Protein AF-A0A3M6VAC0-F1 (afdb_monomer_lite)

Secondary structure (DSSP, 8-state):
-----------HHHHHHHHHHHHHHHHHHHHHHHHHHHHHHSTHHHH-SSS--GGGHHHHHHHHHHHHHHHHHHHHHHHHHHHHHHTTSSS--HHHHHHHHHHHHHHHHHHHHHHHHHHHHTTSTTSBGGGT-SB-GGGGGGGTTSPPPHHHHHHHHHHHHHHHHHHHHHHHHS----THHHHHHHHHHHHHHHHHHHHHHHTTT-HHHHHHHHHHHHHHHIIIIIIIIIIIIIHIIIIIHHHH-TTSIIIIIHHHHHHHHHHHHHHHHHHHHHHHHHHHHHHHSS---HHHHHHHHHHHHHHHHHHHH-----------

pLDDT: mean 74.33, std 16.79, range [35.03, 96.0]

Foldseek 3Di:
DDDDPPPPPDDPVRVVVVVVCVPLVVLVVLQVVLVVVLCVPQCCNVVPPLADDPVCLVLLQVLLVVLVVVLVVQLVVQLVVLCVLLVVFPDDDSVLSSLRSNLVSVVVVVVVLVVLVCVQPQAPQLRDVVSNHPHHVLCPLVPPSPRDPPSVSVSVSNVSSNVSNVVVCCVPPNDDDDCVVVVVVVVVVVVVSLVSVLVSVVSSVPVVVSVVVLVVCLVVLCCVQVPCLVPRPLCSLQPSNCVVPVPSCPSNSPSVSVVSVVVSVVSVVVSVVSVVQVVCCVPPVDPDDVVVVVVVVVVVVVVVVVPVVDDDPDDDPDDD

InterPro domains:
  IPR006634 TRAM/LAG1/CLN8 homology domain [PF03798] (99-195)
  IPR006634 TRAM/LAG1/CLN8 homology domain [PF03798] (208-274)
  IPR006634 TRAM/LAG1/CLN8 homology domain [SM00724] (98-283)
  IPR016439 Sphingosine N-acyltransferase Lag1/Lac1-like [PTHR12560] (196-303)

Radius of gyration: 24.91 Å; chains: 1; bounding box: 70×67×62 Å

Sequence (320 aa):
MAATEMKVLLSTKEYLFVALTLTLVPIVLVELFGVAQMRATIPEFKTDPDMPHISEWLIGIGFAFLIIVLRFSFTAVAKPIGRYVLSPTKRLHEDRVDRFANVLFKFTYFSAITGAGYYIMRDEKWFPSVLGGNGSIGEAHLIMDNPPKFALKYYYFVQLGYHFHSLLFMVFFSPIRNDFIEMLLHHLVTIILIGDAIKSVVDTGNTPLIVVMYFVLLLSWGYTRLYVYPFHLIYNAIFVIPEANPQVVGIFLYPGNALLCMLMVLHIYWYGLFLVMGYTLIRKGQVEDIQNKCADLEEEEETAALKTLVPISINKVKNE

Organism: NCBI:txid542832

Structure (mmCIF, N/CA/C/O backbone):
data_AF-A0A3M6VAC0-F1
#
_entry.id   AF-A0A3M6VAC0-F1
#
loop_
_atom_site.group_PDB
_atom_site.id
_atom_site.type_symbol
_atom_site.label_atom_id
_atom_site.label_alt_id
_atom_site.label_comp_id
_atom_site.label_asym_id
_atom_site.label_entity_id
_atom_site.label_seq_id
_atom_site.pdbx_PDB_ins_code
_atom_site.Cartn_x
_atom_site.Cartn_y
_atom_site.Cartn_z
_atom_site.occupancy
_atom_site.B_iso_or_equiv
_atom_site.auth_seq_id
_atom_site.auth_comp_id
_atom_site.auth_asym_id
_atom_site.auth_atom_id
_atom_site.pdbx_PDB_model_num
ATOM 1 N N . MET A 1 1 ? -20.834 52.157 -6.528 1.00 43.72 1 MET A N 1
ATOM 2 C CA . MET A 1 1 ? -20.880 50.712 -6.828 1.00 43.72 1 MET A CA 1
ATOM 3 C C . MET A 1 1 ? -19.602 50.118 -6.248 1.00 43.72 1 MET A C 1
ATOM 5 O O . MET A 1 1 ? -18.567 50.188 -6.890 1.00 43.72 1 MET A O 1
ATOM 9 N N . ALA A 1 2 ? -19.623 49.723 -4.974 1.00 43.25 2 ALA A N 1
ATOM 10 C CA . ALA A 1 2 ? -18.453 49.157 -4.304 1.00 43.25 2 ALA A CA 1
ATOM 11 C C . ALA A 1 2 ? -18.620 47.637 -4.306 1.00 43.25 2 ALA A C 1
ATOM 13 O O . ALA A 1 2 ? -19.556 47.127 -3.693 1.00 43.25 2 ALA A O 1
ATOM 14 N N . ALA A 1 3 ? -17.777 46.943 -5.068 1.00 49.19 3 ALA A N 1
ATOM 15 C CA . ALA A 1 3 ? -17.739 45.491 -5.090 1.00 49.19 3 ALA A CA 1
ATOM 16 C C . ALA A 1 3 ? -17.232 45.000 -3.729 1.00 49.19 3 ALA A C 1
ATOM 18 O O . ALA A 1 3 ? -16.118 45.322 -3.319 1.00 49.19 3 ALA A O 1
ATOM 19 N N . THR A 1 4 ? -18.069 44.261 -3.009 1.00 53.03 4 THR A N 1
ATOM 20 C CA . THR A 1 4 ? -17.671 43.558 -1.793 1.00 53.03 4 THR A CA 1
ATOM 21 C C . THR A 1 4 ? -16.732 42.426 -2.205 1.00 53.03 4 THR A C 1
ATOM 23 O O . THR A 1 4 ? -17.184 41.404 -2.718 1.00 53.03 4 THR A O 1
ATOM 26 N N . GLU A 1 5 ? -15.421 42.615 -2.039 1.00 52.56 5 GLU A N 1
ATOM 27 C CA . GLU A 1 5 ? -14.456 41.520 -2.151 1.00 52.56 5 GLU A CA 1
ATOM 28 C C . GLU A 1 5 ? -14.754 40.498 -1.054 1.00 52.56 5 GLU A C 1
ATOM 30 O O . GLU A 1 5 ? -14.441 40.690 0.122 1.00 52.56 5 GLU A O 1
ATOM 35 N N . MET A 1 6 ? -15.389 39.399 -1.444 1.00 45.19 6 MET A N 1
ATOM 36 C CA . MET A 1 6 ? -15.579 38.239 -0.590 1.00 45.19 6 MET A CA 1
ATOM 37 C C . MET A 1 6 ? -14.231 37.516 -0.492 1.00 45.19 6 MET A C 1
ATOM 39 O O . MET A 1 6 ? -13.906 36.659 -1.312 1.00 45.19 6 MET A O 1
ATOM 43 N N . LYS A 1 7 ? -13.394 37.908 0.474 1.00 49.03 7 LYS A N 1
ATOM 44 C CA . LYS A 1 7 ? -12.170 37.167 0.796 1.00 49.03 7 LYS A CA 1
ATOM 45 C C . LYS A 1 7 ? -12.577 35.858 1.458 1.00 49.03 7 LYS A C 1
ATOM 47 O O . LYS A 1 7 ? -12.878 35.827 2.647 1.00 49.03 7 LYS A O 1
ATOM 52 N N . VAL A 1 8 ? -12.612 34.788 0.671 1.00 57.62 8 VAL A N 1
ATOM 53 C CA . VAL A 1 8 ? -12.708 33.421 1.185 1.00 57.62 8 VAL A CA 1
ATOM 54 C C . VAL A 1 8 ? -11.399 33.143 1.927 1.00 57.62 8 VAL A C 1
ATOM 56 O O . VAL A 1 8 ? -10.380 32.823 1.320 1.00 57.62 8 VAL A O 1
ATOM 59 N N . LEU A 1 9 ? -11.393 33.386 3.238 1.00 61.84 9 LEU A N 1
ATOM 60 C CA . LEU A 1 9 ? -10.282 33.030 4.114 1.00 61.84 9 LEU A CA 1
ATOM 61 C C . LEU A 1 9 ? -10.329 31.518 4.318 1.00 61.84 9 LEU A C 1
ATOM 63 O O . LEU A 1 9 ? -11.121 31.023 5.113 1.00 61.84 9 LEU A O 1
ATOM 67 N N . LEU A 1 10 ? -9.504 30.806 3.555 1.00 64.88 10 LEU A N 1
ATOM 68 C CA . LEU A 1 10 ? -9.324 29.367 3.702 1.00 64.88 10 LEU A CA 1
ATOM 69 C C . LEU A 1 10 ? -8.710 29.050 5.082 1.00 64.88 10 LEU A C 1
ATOM 71 O O . LEU A 1 10 ? -7.864 29.790 5.589 1.00 64.88 10 LEU A O 1
ATOM 75 N N . SER A 1 11 ? -9.121 27.945 5.693 1.00 73.06 11 SER A N 1
ATOM 76 C CA . SER A 1 11 ? -8.498 27.386 6.895 1.00 73.06 11 SER A CA 1
ATOM 77 C C . SER A 1 11 ? -7.057 26.946 6.598 1.00 73.06 11 SER A C 1
ATOM 79 O O . SER A 1 11 ? -6.723 26.582 5.469 1.00 73.06 11 SER A O 1
ATOM 81 N N . THR A 1 12 ? -6.180 26.910 7.609 1.00 69.94 12 THR A N 1
ATOM 82 C CA . THR A 1 12 ? -4.790 26.415 7.488 1.00 69.94 12 THR A CA 1
ATOM 83 C C . THR A 1 12 ? -4.721 25.046 6.804 1.00 69.94 12 THR A C 1
ATOM 85 O O . THR A 1 12 ? -3.820 24.780 6.006 1.00 69.94 12 THR A O 1
ATOM 88 N N . LYS A 1 13 ? -5.707 24.187 7.079 1.00 58.50 13 LYS A N 1
ATOM 89 C CA . LYS A 1 13 ? -5.853 22.880 6.435 1.00 58.50 13 LYS A CA 1
ATOM 90 C C . LYS A 1 13 ? -6.118 23.025 4.940 1.00 58.50 13 LYS A C 1
ATOM 92 O O . LYS A 1 13 ? -5.407 22.441 4.139 1.00 58.50 13 LYS A O 1
ATOM 97 N N . GLU A 1 14 ? -7.074 23.853 4.549 1.00 68.81 14 GLU A N 1
ATOM 98 C CA . GLU A 1 14 ? -7.427 24.070 3.145 1.00 68.81 14 GLU A CA 1
AT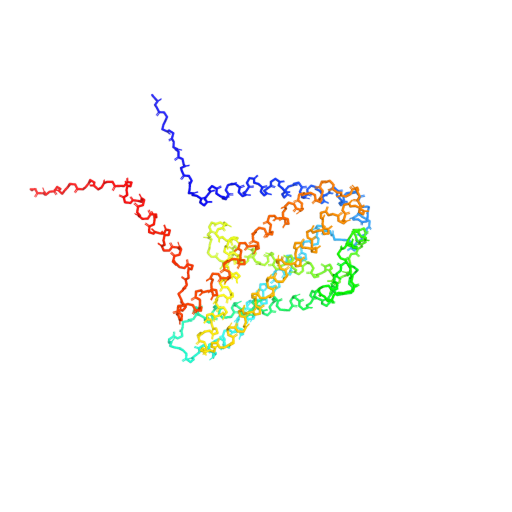OM 99 C C . GLU A 1 14 ? -6.264 24.673 2.339 1.00 68.81 14 GLU A C 1
ATOM 101 O O . GLU A 1 14 ? -6.023 24.260 1.205 1.00 68.81 14 GLU A O 1
ATOM 106 N N . TYR A 1 15 ? -5.461 25.562 2.934 1.00 73.44 15 TYR A N 1
ATOM 107 C CA . TYR A 1 15 ? -4.231 26.048 2.297 1.00 73.44 15 TYR A CA 1
ATOM 108 C C . TYR A 1 15 ? -3.203 24.936 2.078 1.00 73.44 15 TYR A C 1
ATOM 110 O O . TYR A 1 15 ? -2.619 24.847 0.996 1.00 73.44 15 TYR A O 1
ATOM 118 N N . LEU A 1 16 ? -2.999 24.071 3.076 1.00 72.69 16 LEU A N 1
ATOM 119 C CA . LEU A 1 16 ? -2.102 22.922 2.952 1.00 72.69 16 LEU A CA 1
ATOM 120 C C . LEU A 1 16 ? -2.548 21.992 1.816 1.00 72.69 16 LEU A C 1
ATOM 122 O O . LEU A 1 16 ? -1.716 21.530 1.040 1.00 72.69 16 LEU A O 1
ATOM 126 N N . PHE A 1 17 ? -3.850 21.749 1.676 1.00 64.50 17 PHE A N 1
ATOM 127 C CA . PHE A 1 17 ? -4.398 20.916 0.604 1.00 64.50 17 PHE A CA 1
ATOM 128 C C . PHE A 1 17 ? -4.232 21.542 -0.767 1.00 64.50 17 PHE A C 1
ATOM 130 O O . PHE A 1 17 ? -3.906 20.844 -1.725 1.00 64.50 17 PHE A O 1
ATOM 137 N N . VAL A 1 18 ? -4.501 22.842 -0.882 1.00 74.38 18 VAL A N 1
ATOM 138 C CA . VAL A 1 18 ? -4.340 23.562 -2.142 1.00 74.38 18 VAL A CA 1
ATOM 139 C C . VAL A 1 18 ? -2.871 23.506 -2.551 1.00 74.38 18 VAL A C 1
ATOM 141 O O . VAL A 1 18 ? -2.579 23.123 -3.680 1.00 74.38 18 VAL A O 1
ATOM 144 N N . ALA A 1 19 ? -1.938 23.752 -1.627 1.00 76.50 19 ALA A N 1
ATOM 145 C CA . ALA A 1 19 ? -0.508 23.600 -1.884 1.00 76.50 19 ALA A CA 1
ATOM 146 C C . ALA A 1 19 ? -0.129 22.157 -2.270 1.00 76.50 19 ALA A C 1
ATOM 148 O O . ALA A 1 19 ? 0.604 21.947 -3.236 1.00 76.50 19 ALA A O 1
ATOM 149 N N . LEU A 1 20 ? -0.664 21.153 -1.572 1.00 74.50 20 LEU A N 1
ATOM 150 C CA . LEU A 1 20 ? -0.439 19.737 -1.868 1.00 74.50 20 LEU A CA 1
ATOM 151 C C . LEU A 1 20 ? -0.957 19.355 -3.262 1.00 74.50 20 LEU A C 1
ATOM 153 O O . LEU A 1 20 ? -0.286 18.658 -4.011 1.00 74.50 20 LEU A O 1
ATOM 157 N N . THR A 1 21 ? -2.135 19.842 -3.638 1.00 74.44 21 THR A N 1
ATOM 158 C CA . THR A 1 21 ? -2.759 19.550 -4.934 1.00 74.44 21 THR A CA 1
ATOM 159 C C . THR A 1 21 ? -1.999 20.236 -6.064 1.00 74.44 21 THR A C 1
ATOM 161 O O . THR A 1 21 ? -1.666 19.600 -7.063 1.00 74.44 21 THR A O 1
ATOM 164 N N . LEU A 1 22 ? -1.659 21.516 -5.884 1.00 81.62 22 LEU A N 1
ATOM 165 C CA . LEU A 1 22 ? -0.886 22.296 -6.851 1.00 81.62 22 LEU A CA 1
ATOM 166 C C . LEU A 1 22 ? 0.528 21.744 -7.061 1.00 81.62 22 LEU A C 1
ATOM 168 O O . LEU A 1 22 ? 1.105 21.959 -8.123 1.00 81.62 22 LEU A O 1
ATOM 172 N N . THR A 1 23 ? 1.082 21.030 -6.081 1.00 80.31 23 THR A N 1
ATOM 173 C CA . THR A 1 23 ? 2.398 20.389 -6.196 1.00 80.31 23 THR A CA 1
ATOM 174 C C . THR A 1 23 ? 2.308 18.966 -6.747 1.00 80.31 23 THR A C 1
ATOM 176 O O . THR A 1 23 ? 3.027 18.642 -7.688 1.00 80.31 23 THR A O 1
ATOM 179 N N . LEU A 1 24 ? 1.414 18.119 -6.229 1.00 80.50 24 LEU A N 1
ATOM 180 C CA . LEU A 1 24 ? 1.326 16.710 -6.624 1.00 80.50 24 LEU A CA 1
ATOM 181 C C . LEU A 1 24 ? 0.738 16.500 -8.020 1.00 80.50 24 LEU A C 1
ATOM 183 O O . LEU A 1 24 ? 1.238 15.650 -8.753 1.00 80.50 24 LEU A O 1
ATOM 187 N N . VAL A 1 25 ? -0.304 17.246 -8.407 1.00 81.75 25 VAL A N 1
ATOM 188 C CA . VAL A 1 25 ? -0.984 17.021 -9.696 1.00 81.75 25 VAL A CA 1
ATOM 189 C C . VAL A 1 25 ? -0.024 17.196 -10.879 1.00 81.75 25 VAL A C 1
ATOM 191 O O . VAL A 1 25 ? 0.052 16.278 -11.697 1.00 81.75 25 VAL A O 1
ATOM 194 N N . PRO A 1 26 ? 0.768 18.284 -10.979 1.00 86.75 26 PRO A N 1
ATOM 195 C CA . PRO A 1 26 ? 1.753 18.410 -12.050 1.00 86.75 26 PRO A CA 1
ATOM 196 C C . PRO A 1 26 ? 2.796 17.290 -12.040 1.00 86.75 26 PRO A C 1
ATOM 198 O O . PRO A 1 26 ? 3.115 16.761 -13.100 1.00 86.75 26 PRO A O 1
ATOM 201 N N . ILE A 1 27 ? 3.292 16.888 -10.863 1.00 83.12 27 ILE A N 1
ATOM 202 C CA . ILE A 1 27 ? 4.296 15.818 -10.746 1.00 83.12 27 ILE A CA 1
ATOM 203 C C . ILE A 1 27 ? 3.735 14.493 -11.278 1.00 83.12 27 ILE A C 1
ATOM 205 O O . ILE A 1 27 ? 4.392 13.823 -12.070 1.00 83.12 27 ILE A O 1
ATOM 209 N N . VAL A 1 28 ? 2.499 14.147 -10.907 1.00 80.75 28 VAL A N 1
ATOM 210 C CA . VAL A 1 28 ? 1.824 12.933 -11.390 1.00 80.75 28 VAL A CA 1
ATOM 211 C C . VAL A 1 28 ? 1.575 12.995 -12.897 1.00 80.75 28 VAL A C 1
ATOM 213 O O . VAL A 1 28 ? 1.759 11.995 -13.583 1.00 80.75 28 VAL A O 1
ATOM 216 N N . LEU A 1 29 ? 1.192 14.150 -13.445 1.00 82.44 29 LEU A N 1
ATOM 217 C CA . LEU A 1 29 ? 0.998 14.293 -14.891 1.00 82.44 29 LEU A CA 1
ATOM 218 C C . LEU A 1 29 ? 2.303 14.088 -15.673 1.00 82.44 29 LEU A C 1
ATOM 220 O O . LEU A 1 29 ? 2.287 13.417 -16.705 1.00 82.44 29 LEU A O 1
ATOM 224 N N . VAL A 1 30 ? 3.426 14.621 -15.178 1.00 85.19 30 VAL A N 1
ATOM 225 C CA . VAL A 1 30 ? 4.745 14.401 -15.794 1.00 85.19 30 VAL A CA 1
ATOM 226 C C . VAL A 1 30 ? 5.150 12.928 -15.693 1.00 85.19 30 VAL A C 1
ATOM 228 O O . VAL A 1 30 ? 5.602 12.367 -16.687 1.00 85.19 30 VAL A O 1
ATOM 231 N N . GLU A 1 31 ? 4.918 12.279 -14.550 1.00 81.31 31 GLU A N 1
ATOM 232 C CA . GLU A 1 31 ? 5.169 10.842 -14.365 1.00 81.31 31 GLU A CA 1
ATOM 233 C C . GLU A 1 31 ? 4.369 9.992 -15.365 1.00 81.31 31 GLU A C 1
ATOM 235 O O . GLU A 1 31 ? 4.925 9.142 -16.060 1.00 81.31 31 GLU A O 1
ATOM 240 N N . LEU A 1 32 ? 3.064 10.254 -15.504 1.00 81.38 32 LEU A N 1
ATOM 241 C CA . LEU A 1 32 ? 2.200 9.543 -16.452 1.00 81.38 32 LEU A CA 1
ATOM 242 C C . LEU A 1 32 ? 2.649 9.749 -17.902 1.00 81.38 32 LEU A C 1
ATOM 244 O O . LEU A 1 32 ? 2.620 8.807 -18.697 1.00 81.38 32 LEU A O 1
ATOM 248 N N . PHE A 1 33 ? 3.090 10.961 -18.245 1.00 84.00 33 PHE A N 1
ATOM 249 C CA . PHE A 1 33 ? 3.677 11.244 -19.551 1.00 84.00 33 PHE A CA 1
ATOM 250 C C . PHE A 1 33 ? 4.988 10.467 -19.762 1.00 84.00 33 PHE A C 1
ATOM 252 O O . PHE A 1 33 ? 5.168 9.857 -20.817 1.00 84.00 33 PHE A O 1
ATOM 259 N N . GLY A 1 34 ? 5.859 10.404 -18.751 1.00 79.31 34 GLY A N 1
ATOM 260 C CA . GLY A 1 34 ? 7.085 9.604 -18.774 1.00 79.31 34 GLY A CA 1
ATOM 261 C C . GLY A 1 34 ? 6.821 8.110 -18.971 1.00 79.31 34 GLY A C 1
ATOM 262 O O . GLY A 1 34 ? 7.445 7.486 -19.830 1.00 79.31 34 GLY A O 1
ATOM 263 N N . VAL A 1 35 ? 5.838 7.548 -18.260 1.00 79.88 35 VAL A N 1
ATOM 264 C CA . VAL A 1 35 ? 5.392 6.153 -18.437 1.00 79.88 35 VAL A CA 1
ATOM 265 C C . VAL A 1 35 ? 4.877 5.913 -19.856 1.00 79.88 35 VAL A C 1
ATOM 267 O O . VAL A 1 35 ? 5.217 4.906 -20.481 1.00 79.88 35 VAL A O 1
ATOM 270 N N . ALA A 1 36 ? 4.060 6.828 -20.386 1.00 82.44 36 ALA A N 1
ATOM 271 C CA . ALA A 1 36 ? 3.526 6.717 -21.739 1.00 82.44 36 ALA A CA 1
ATOM 272 C C . ALA A 1 36 ? 4.643 6.751 -22.795 1.00 82.44 36 ALA A C 1
ATOM 274 O O . ALA A 1 36 ? 4.634 5.945 -23.727 1.00 82.44 36 ALA A O 1
ATOM 275 N N . GLN A 1 37 ? 5.631 7.633 -22.626 1.00 82.94 37 GLN A N 1
ATOM 276 C CA . GLN A 1 37 ? 6.786 7.727 -23.514 1.00 82.94 37 GLN A CA 1
ATOM 277 C C . GLN A 1 37 ? 7.671 6.475 -23.443 1.00 82.94 37 GLN A C 1
ATOM 279 O O . GLN A 1 37 ? 8.071 5.955 -24.487 1.00 82.94 37 GLN A O 1
ATOM 284 N N . MET A 1 38 ? 7.933 5.946 -22.243 1.00 78.69 38 MET A N 1
ATOM 285 C CA . MET A 1 38 ? 8.679 4.697 -22.058 1.00 78.69 38 MET A CA 1
ATOM 286 C C . MET A 1 38 ? 7.987 3.532 -22.783 1.00 78.69 38 MET A C 1
ATOM 288 O O . MET A 1 38 ? 8.606 2.874 -23.619 1.00 78.69 38 MET A O 1
ATOM 292 N N . ARG A 1 39 ? 6.680 3.340 -22.552 1.00 81.56 39 ARG A N 1
ATOM 293 C CA . ARG A 1 39 ? 5.868 2.316 -23.237 1.00 81.56 39 ARG A CA 1
ATOM 294 C C . ARG A 1 39 ? 5.841 2.487 -24.756 1.00 81.56 39 ARG A C 1
ATOM 296 O O . ARG A 1 39 ? 5.706 1.510 -25.483 1.00 81.56 39 ARG A O 1
ATOM 303 N N . ALA A 1 40 ? 5.924 3.720 -25.255 1.00 84.12 40 ALA A N 1
ATOM 304 C CA . ALA A 1 40 ? 5.964 3.981 -26.690 1.00 84.12 40 ALA A CA 1
ATOM 305 C C . ALA A 1 40 ? 7.329 3.658 -27.320 1.00 84.12 40 ALA A C 1
ATOM 307 O O . ALA A 1 40 ? 7.361 3.332 -28.513 1.00 84.12 40 ALA A O 1
ATOM 308 N N . THR A 1 41 ? 8.405 3.765 -26.532 1.00 82.50 41 THR A N 1
ATOM 309 C CA . THR A 1 41 ? 9.806 3.602 -26.954 1.00 82.50 41 THR A CA 1
ATOM 310 C C . THR A 1 41 ? 10.241 2.139 -26.944 1.00 82.50 41 THR A C 1
ATOM 312 O O . THR A 1 41 ? 10.898 1.716 -27.888 1.00 82.50 41 THR A O 1
ATOM 315 N N . ILE A 1 42 ? 9.845 1.374 -25.924 1.00 81.62 42 ILE A N 1
ATOM 316 C CA . ILE A 1 42 ? 10.160 -0.055 -25.772 1.00 81.62 42 ILE A CA 1
ATOM 317 C C . ILE A 1 42 ? 9.225 -0.874 -26.689 1.00 81.62 42 ILE A C 1
ATOM 319 O O . ILE A 1 42 ? 8.009 -0.894 -26.448 1.00 81.62 42 ILE A O 1
ATOM 323 N N . PRO A 1 43 ? 9.728 -1.513 -27.768 1.00 84.50 43 PRO A N 1
ATOM 324 C CA . PRO A 1 43 ? 8.891 -2.222 -28.741 1.00 84.50 43 PRO A CA 1
ATOM 325 C C . PRO A 1 43 ? 8.077 -3.377 -28.148 1.00 84.50 43 PRO A C 1
ATOM 327 O O . PRO A 1 43 ? 6.961 -3.633 -28.602 1.00 84.50 43 PRO A O 1
ATOM 330 N N . GLU A 1 44 ? 8.606 -4.032 -27.117 1.00 85.56 44 GLU A N 1
ATOM 331 C CA . GLU A 1 44 ? 8.045 -5.211 -26.459 1.00 85.56 44 GLU A CA 1
ATOM 332 C C . GLU A 1 44 ? 6.651 -4.928 -25.885 1.00 85.56 44 GLU A C 1
ATOM 334 O O . GLU A 1 44 ? 5.768 -5.777 -25.967 1.00 85.56 44 GLU A O 1
ATOM 339 N N . PHE A 1 45 ? 6.374 -3.698 -25.430 1.00 82.62 45 PHE A N 1
ATOM 340 C CA . PHE A 1 45 ? 5.027 -3.299 -24.994 1.00 82.62 45 PHE A CA 1
ATOM 341 C C . PHE A 1 45 ? 3.976 -3.310 -26.113 1.00 82.62 45 PHE A C 1
ATOM 343 O O . PHE A 1 45 ? 2.788 -3.218 -25.813 1.00 82.62 45 PHE A O 1
ATOM 350 N N . LYS A 1 46 ? 4.372 -3.367 -27.390 1.00 84.81 46 LYS A N 1
ATOM 351 C CA . LYS A 1 46 ? 3.452 -3.437 -28.540 1.00 84.81 46 LYS A CA 1
ATOM 352 C C . LYS A 1 46 ? 3.392 -4.832 -29.153 1.00 84.81 46 LYS A C 1
ATOM 354 O O . LYS A 1 46 ? 2.368 -5.180 -29.734 1.00 84.81 46 LYS A O 1
ATOM 359 N N . THR A 1 47 ? 4.483 -5.590 -29.080 1.00 87.50 47 THR A N 1
ATOM 360 C CA . THR A 1 47 ? 4.627 -6.881 -29.765 1.00 87.50 47 THR A CA 1
ATOM 361 C C . THR A 1 47 ? 4.368 -8.076 -28.858 1.00 87.50 47 THR A C 1
ATOM 363 O O . THR A 1 47 ? 3.888 -9.096 -29.349 1.00 87.50 47 THR A O 1
ATOM 366 N N . ASP A 1 48 ? 4.666 -7.964 -27.563 1.00 86.62 48 ASP A N 1
ATOM 367 C CA . ASP A 1 48 ? 4.571 -9.068 -26.615 1.00 86.62 48 ASP A CA 1
ATOM 368 C C . ASP A 1 48 ? 3.195 -9.074 -25.906 1.00 86.62 48 ASP A C 1
ATOM 370 O O . ASP A 1 48 ? 2.813 -8.086 -25.261 1.00 86.62 48 ASP A O 1
ATOM 374 N N . PRO A 1 49 ? 2.408 -10.162 -26.021 1.00 85.88 49 PRO A N 1
ATOM 375 C CA . PRO A 1 49 ? 1.120 -10.277 -25.342 1.00 85.88 49 PRO A CA 1
ATOM 376 C C . PRO A 1 49 ? 1.241 -10.423 -23.816 1.00 85.88 49 PRO A C 1
ATOM 378 O O . PRO A 1 49 ? 0.292 -10.093 -23.104 1.00 85.88 49 PRO A O 1
ATOM 381 N N . ASP A 1 50 ? 2.378 -10.895 -23.299 1.00 86.75 50 ASP A N 1
ATOM 382 C CA . ASP A 1 50 ? 2.583 -11.104 -21.865 1.00 86.75 50 ASP A CA 1
ATOM 383 C C . ASP A 1 50 ? 2.914 -9.798 -21.130 1.00 86.75 50 ASP A C 1
ATOM 385 O O . ASP A 1 50 ? 2.684 -9.687 -19.916 1.00 86.75 50 ASP A O 1
ATOM 389 N N . MET A 1 51 ? 3.345 -8.766 -21.862 1.00 85.81 51 MET A N 1
ATOM 390 C CA . MET A 1 51 ? 3.531 -7.424 -21.316 1.00 85.81 51 MET A CA 1
ATOM 391 C C . MET A 1 51 ? 2.221 -6.853 -20.744 1.00 85.81 51 MET A C 1
ATOM 393 O O . MET A 1 51 ? 1.129 -7.179 -21.208 1.00 85.81 51 MET A O 1
ATOM 397 N N . PRO A 1 52 ? 2.283 -6.022 -19.689 1.00 85.75 52 PRO A N 1
ATOM 398 C CA . PRO A 1 52 ? 1.082 -5.507 -19.045 1.00 85.75 52 PRO A CA 1
ATOM 399 C C . PRO A 1 52 ? 0.401 -4.429 -19.899 1.00 85.75 52 PRO A C 1
ATOM 401 O O . PRO A 1 52 ? 0.968 -3.357 -20.148 1.00 85.75 52 PRO A O 1
ATOM 404 N N . HIS A 1 53 ? -0.858 -4.655 -20.269 1.00 86.19 53 HIS A N 1
ATOM 405 C CA . HIS A 1 53 ? -1.651 -3.746 -21.108 1.00 86.19 53 HIS A CA 1
ATOM 406 C C . HIS A 1 53 ? -2.707 -2.985 -20.300 1.00 86.19 53 HIS A C 1
ATOM 408 O O . HIS A 1 53 ? -3.213 -3.467 -19.290 1.00 86.19 53 HIS A O 1
ATOM 414 N N . ILE A 1 54 ? -3.079 -1.777 -20.741 1.00 84.19 54 ILE A N 1
ATOM 415 C CA . ILE A 1 54 ? -4.088 -0.954 -20.040 1.00 84.19 54 ILE A CA 1
ATOM 416 C C . ILE A 1 54 ? -5.461 -1.645 -20.032 1.00 84.19 54 ILE A C 1
ATOM 418 O O . ILE A 1 54 ? -6.200 -1.552 -19.056 1.00 84.19 54 ILE A O 1
ATOM 422 N N . SER A 1 55 ? -5.794 -2.398 -21.082 1.00 85.12 55 SER A N 1
ATOM 423 C CA . SER A 1 55 ? -7.031 -3.189 -21.155 1.00 85.12 55 SER A CA 1
ATOM 424 C C . SER A 1 55 ? -7.156 -4.214 -20.021 1.00 85.12 55 SER A C 1
ATOM 426 O O . SER A 1 55 ? -8.265 -4.523 -19.584 1.00 85.12 55 SER A O 1
ATOM 428 N N . GLU A 1 56 ? -6.033 -4.698 -19.489 1.00 87.12 56 GLU A N 1
ATOM 429 C CA . GLU A 1 56 ? -5.999 -5.668 -18.394 1.00 87.12 56 GLU A CA 1
ATOM 430 C C . GLU A 1 56 ? -6.379 -5.049 -17.041 1.00 87.12 56 GLU A C 1
ATOM 432 O O . GLU A 1 56 ? -6.592 -5.771 -16.071 1.00 87.12 56 GLU A O 1
ATOM 437 N N . TRP A 1 57 ? -6.569 -3.728 -16.952 1.00 86.69 57 TRP A N 1
ATOM 438 C CA . TRP A 1 57 ? -7.089 -3.081 -15.741 1.00 86.69 57 TRP A CA 1
ATOM 439 C C . TRP A 1 57 ? -8.486 -3.586 -15.360 1.00 86.69 57 TRP A C 1
ATOM 441 O O . TRP A 1 57 ? -8.839 -3.596 -14.179 1.00 86.69 57 TRP A O 1
ATOM 451 N N . LEU A 1 58 ? -9.256 -4.084 -16.334 1.00 90.44 58 LEU A N 1
ATOM 452 C CA . LEU A 1 58 ? -10.527 -4.768 -16.090 1.00 90.44 58 LEU A CA 1
ATOM 453 C C . LEU A 1 58 ? -10.359 -6.020 -15.213 1.00 90.44 58 LEU A C 1
ATOM 455 O O . LEU A 1 58 ? -11.255 -6.339 -14.436 1.00 90.44 58 LEU A O 1
ATOM 459 N N . ILE A 1 59 ? -9.202 -6.690 -15.273 1.00 91.62 59 ILE A N 1
ATOM 460 C CA . ILE A 1 59 ? -8.866 -7.812 -14.384 1.00 91.62 59 ILE A CA 1
ATOM 461 C C . ILE A 1 59 ? -8.760 -7.310 -12.940 1.00 91.62 59 ILE A C 1
ATOM 463 O O . ILE A 1 59 ? -9.311 -7.926 -12.029 1.00 91.62 59 ILE A O 1
ATOM 467 N N . GLY A 1 60 ? -8.123 -6.152 -12.731 1.00 89.69 60 GLY A N 1
ATOM 468 C CA . GLY A 1 60 ? -8.082 -5.478 -11.432 1.00 89.69 60 GLY A CA 1
ATOM 469 C C . GLY A 1 60 ? -9.483 -5.157 -10.904 1.00 89.69 60 GLY A C 1
ATOM 470 O O . GLY A 1 60 ? -9.794 -5.459 -9.756 1.00 89.69 60 GLY A O 1
ATOM 471 N N . ILE A 1 61 ? -10.372 -4.627 -11.747 1.00 89.38 61 ILE A N 1
ATOM 472 C CA . ILE A 1 61 ? -11.779 -4.389 -11.376 1.00 89.38 61 ILE A CA 1
ATOM 473 C C . ILE A 1 61 ? -12.495 -5.707 -11.030 1.00 89.38 61 ILE A C 1
ATOM 475 O O . ILE A 1 61 ? -13.238 -5.766 -10.051 1.00 89.38 61 ILE A O 1
ATOM 479 N N . GLY A 1 62 ? -12.235 -6.791 -11.766 1.00 94.69 62 GLY A N 1
ATOM 480 C CA . GLY A 1 62 ? -12.737 -8.127 -11.432 1.00 94.69 62 GLY A CA 1
ATOM 481 C C . GLY A 1 62 ? -12.293 -8.587 -10.038 1.00 94.69 62 GLY A C 1
ATOM 482 O O . GLY A 1 62 ? -13.119 -9.020 -9.230 1.00 94.69 62 GLY A O 1
ATOM 483 N N . PHE A 1 63 ? -11.009 -8.411 -9.710 1.00 95.19 63 PHE A N 1
ATOM 484 C CA . PHE A 1 63 ? -10.495 -8.668 -8.363 1.00 95.19 63 PHE A CA 1
ATOM 485 C C . PHE A 1 63 ? -11.136 -7.767 -7.307 1.00 95.19 63 PHE A C 1
ATOM 487 O O . PHE A 1 63 ? -11.381 -8.232 -6.197 1.00 95.19 63 PHE A O 1
ATOM 494 N N . ALA A 1 64 ? -11.468 -6.517 -7.631 1.00 91.50 64 ALA A N 1
ATOM 495 C CA . ALA A 1 64 ? -12.149 -5.626 -6.701 1.00 91.50 64 ALA A CA 1
ATOM 496 C C . ALA A 1 64 ? -13.492 -6.206 -6.242 1.00 91.50 64 ALA A C 1
ATOM 498 O O . ALA A 1 64 ? -13.732 -6.327 -5.041 1.00 91.50 64 ALA A O 1
ATOM 499 N N . PHE A 1 65 ? -14.339 -6.642 -7.180 1.00 95.00 65 PHE A N 1
ATOM 500 C CA . PHE A 1 65 ? -15.613 -7.287 -6.850 1.00 95.00 65 PHE A CA 1
ATOM 501 C C . PHE A 1 65 ? -15.420 -8.578 -6.054 1.00 95.00 65 PHE A C 1
ATOM 503 O O . PHE A 1 65 ? -16.138 -8.807 -5.079 1.00 95.00 65 PHE A O 1
ATOM 510 N N . LEU A 1 66 ? -14.417 -9.386 -6.407 1.00 96.00 66 LEU A N 1
ATOM 511 C CA . LEU A 1 66 ? -14.070 -10.577 -5.636 1.00 96.00 66 LEU A CA 1
ATOM 512 C C . LEU A 1 66 ? -13.713 -10.221 -4.184 1.00 96.00 66 LEU A C 1
ATOM 514 O O . LEU A 1 66 ? -14.223 -10.848 -3.258 1.00 96.00 66 LEU A O 1
ATOM 518 N N . ILE A 1 67 ? -12.890 -9.192 -3.966 1.00 94.81 67 ILE A N 1
ATOM 519 C CA . ILE A 1 67 ? -12.503 -8.735 -2.625 1.00 94.81 67 ILE A CA 1
ATOM 520 C C . ILE A 1 67 ? -13.720 -8.192 -1.859 1.00 94.81 67 ILE A C 1
ATOM 522 O O . ILE A 1 67 ? -13.835 -8.466 -0.665 1.00 94.81 67 ILE A O 1
ATOM 526 N N . ILE A 1 68 ? -14.663 -7.500 -2.519 1.00 92.75 68 ILE A N 1
ATOM 527 C CA . ILE A 1 68 ? -15.925 -7.053 -1.891 1.00 92.75 68 ILE A CA 1
ATOM 528 C C . ILE A 1 68 ? -16.700 -8.267 -1.354 1.00 92.75 68 ILE A C 1
ATOM 530 O O . ILE A 1 68 ? -17.088 -8.294 -0.183 1.00 92.75 68 ILE A O 1
ATOM 534 N N . VAL A 1 69 ? -16.892 -9.295 -2.187 1.00 95.12 69 VAL A N 1
ATOM 535 C CA . VAL A 1 69 ? -17.608 -10.525 -1.805 1.00 95.12 69 VAL A CA 1
ATOM 536 C C . VAL A 1 69 ? -16.885 -11.257 -0.674 1.00 95.12 69 VAL A C 1
ATOM 538 O O . VAL A 1 69 ? -17.517 -11.661 0.308 1.00 95.12 69 VAL A O 1
ATOM 541 N N . LEU A 1 70 ? -15.558 -11.388 -0.771 1.00 95.25 70 LEU A N 1
ATOM 542 C CA . LEU A 1 70 ? -14.729 -11.994 0.270 1.00 95.25 70 LEU A CA 1
ATOM 543 C C . LEU A 1 70 ? -14.853 -11.238 1.590 1.00 95.25 70 LEU A C 1
ATOM 545 O O . LEU A 1 70 ? -14.986 -11.866 2.636 1.00 95.25 70 LEU A O 1
ATOM 549 N N . ARG A 1 71 ? -14.872 -9.904 1.559 1.00 93.38 71 ARG A N 1
ATOM 550 C CA . ARG A 1 71 ? -15.017 -9.082 2.759 1.00 93.38 71 ARG A CA 1
ATOM 551 C C . ARG A 1 71 ? -16.353 -9.307 3.452 1.00 93.38 71 ARG A C 1
ATOM 553 O O . ARG A 1 71 ? -16.371 -9.521 4.666 1.00 93.38 71 ARG A O 1
ATOM 560 N N . PHE A 1 72 ? -17.464 -9.267 2.720 1.00 93.44 72 PHE A N 1
ATOM 561 C CA . PHE A 1 72 ? -18.784 -9.506 3.313 1.00 93.44 72 PHE A CA 1
ATOM 562 C C . PHE A 1 72 ? -18.893 -10.919 3.891 1.00 93.44 72 PHE A C 1
ATOM 564 O O . PHE A 1 72 ? -19.341 -11.088 5.024 1.00 93.44 72 PHE A O 1
ATOM 571 N N . SER A 1 73 ? -18.395 -11.917 3.160 1.00 95.06 73 SER A N 1
ATOM 572 C CA . SER A 1 73 ? -18.399 -13.314 3.604 1.00 95.06 73 SER A CA 1
ATOM 573 C C . SER A 1 73 ? -17.537 -13.514 4.855 1.00 95.06 73 SER A C 1
ATOM 575 O O . SER A 1 73 ? -17.982 -14.098 5.841 1.00 95.06 73 SER A O 1
ATOM 577 N N . PHE A 1 74 ? -16.316 -12.974 4.855 1.00 95.44 74 PHE A N 1
ATOM 578 C CA . PHE A 1 74 ? -15.384 -13.081 5.975 1.00 95.44 74 PHE A CA 1
ATOM 579 C C . PHE A 1 74 ? -15.922 -12.383 7.221 1.00 95.44 74 PHE A C 1
ATOM 581 O O . PHE A 1 74 ? -15.913 -12.954 8.309 1.00 95.44 74 PHE A O 1
ATOM 588 N N . THR A 1 75 ? -16.415 -11.151 7.078 1.00 91.88 75 THR A N 1
ATOM 589 C CA . THR A 1 75 ? -16.947 -10.394 8.218 1.00 91.88 75 THR A CA 1
ATOM 590 C C . THR A 1 75 ? -18.184 -11.065 8.809 1.00 91.88 75 THR A C 1
ATOM 592 O O . THR A 1 75 ? -18.300 -11.115 10.031 1.00 91.88 75 THR A O 1
ATOM 595 N N . ALA A 1 76 ? -19.055 -11.670 7.995 1.00 93.25 76 ALA A N 1
ATOM 596 C CA . ALA A 1 76 ? -20.188 -12.453 8.488 1.00 93.25 76 ALA A CA 1
ATOM 597 C C . ALA A 1 76 ? -19.757 -13.631 9.386 1.00 93.25 76 ALA A C 1
ATOM 599 O O . ALA A 1 76 ? -20.387 -13.874 10.414 1.00 93.25 76 ALA A O 1
ATOM 600 N N . VAL A 1 77 ? -18.655 -14.312 9.047 1.00 93.81 77 VAL A N 1
ATOM 601 C CA . VAL A 1 77 ? -18.083 -15.414 9.849 1.00 93.81 77 VAL A CA 1
ATOM 602 C C . VAL A 1 77 ? -17.305 -14.900 11.067 1.00 93.81 77 VAL A C 1
ATOM 604 O O . VAL A 1 77 ? -17.337 -15.511 12.135 1.00 93.81 77 VAL A O 1
ATOM 607 N N . ALA A 1 78 ? -16.630 -13.758 10.940 1.00 91.69 78 ALA A N 1
ATOM 608 C CA . ALA A 1 78 ? -15.832 -13.163 12.009 1.00 91.69 78 ALA A CA 1
ATOM 609 C C . ALA A 1 78 ? -16.681 -12.535 13.126 1.00 91.69 78 ALA A C 1
ATOM 611 O O . ALA A 1 78 ? -16.249 -12.523 14.278 1.00 91.69 78 ALA A O 1
ATOM 612 N N . LYS A 1 79 ? -17.889 -12.033 12.828 1.00 91.06 79 LYS A N 1
ATOM 613 C CA . LYS A 1 79 ? -18.777 -11.410 13.829 1.00 91.06 79 LYS A CA 1
ATOM 614 C C . LYS A 1 79 ? -19.122 -12.354 14.999 1.00 91.06 79 LYS A C 1
ATOM 616 O O . LYS A 1 79 ? -18.934 -11.934 16.140 1.00 91.06 79 LYS A O 1
ATOM 621 N N . PRO A 1 80 ? -19.557 -13.616 14.791 1.00 90.06 80 PRO A N 1
ATOM 622 C CA . PRO A 1 80 ? -19.746 -14.584 15.878 1.00 90.06 80 PRO A CA 1
ATOM 623 C C . PRO A 1 80 ? -18.508 -14.779 16.763 1.00 90.06 80 PRO A C 1
ATOM 625 O O . PRO A 1 80 ? -18.627 -14.792 17.987 1.00 90.06 80 PRO A O 1
ATOM 628 N N . ILE A 1 81 ? -17.321 -14.870 16.153 1.00 87.50 81 ILE A N 1
ATOM 629 C CA . ILE A 1 81 ? -16.044 -14.994 16.871 1.00 87.50 81 ILE A CA 1
ATOM 630 C C . ILE A 1 81 ? -15.801 -13.738 17.714 1.00 87.50 81 ILE A C 1
ATOM 632 O O . ILE A 1 81 ? -15.488 -13.840 18.896 1.00 87.50 81 ILE A O 1
ATOM 636 N N . GLY A 1 82 ? -16.018 -12.557 17.133 1.00 84.50 82 GLY A N 1
ATOM 637 C CA . GLY A 1 82 ? -15.904 -11.278 17.830 1.00 84.50 82 GLY A CA 1
ATOM 638 C C . GLY A 1 82 ? -16.842 -11.175 19.029 1.00 84.50 82 GLY A C 1
ATOM 639 O O . GLY A 1 82 ? -16.407 -10.751 20.094 1.00 84.50 82 GLY A O 1
ATOM 640 N N . ARG A 1 83 ? -18.099 -11.626 18.906 1.00 85.88 83 ARG A N 1
ATOM 641 C CA . ARG A 1 83 ? -19.042 -11.658 20.038 1.00 85.88 83 ARG A CA 1
ATOM 642 C C . ARG A 1 83 ? -18.542 -12.552 21.165 1.00 85.88 83 ARG A C 1
ATOM 644 O O . ARG A 1 83 ? -18.634 -12.147 22.313 1.00 85.88 83 ARG A O 1
ATOM 651 N N . TYR A 1 84 ? -17.995 -13.725 20.848 1.00 83.38 84 TYR A N 1
ATOM 652 C CA . TYR A 1 84 ? -17.439 -14.636 21.850 1.00 83.38 84 TYR A CA 1
ATOM 653 C C . TYR A 1 84 ? -16.205 -14.043 22.549 1.00 83.38 84 TYR A C 1
ATOM 655 O O . TYR A 1 84 ? -16.143 -14.029 23.776 1.00 83.38 84 TYR A O 1
ATOM 663 N N . VAL A 1 85 ? -15.258 -13.497 21.779 1.00 81.44 85 VAL A N 1
ATOM 664 C CA . VAL A 1 85 ? -14.007 -12.915 22.298 1.00 81.44 85 VAL A CA 1
ATOM 665 C C . VAL A 1 85 ? -14.263 -11.655 23.133 1.00 81.44 85 VAL A C 1
ATOM 667 O O . VAL A 1 85 ? -13.625 -11.469 24.164 1.00 81.44 85 VAL A O 1
ATOM 670 N N . LEU A 1 86 ? -15.216 -10.810 22.724 1.00 76.81 86 LEU A N 1
ATOM 671 C CA . LEU A 1 86 ? -15.549 -9.546 23.396 1.00 76.81 86 LEU A CA 1
ATOM 672 C C . LEU A 1 86 ? -16.631 -9.692 24.487 1.00 76.81 86 LEU A C 1
ATOM 674 O O . LEU A 1 86 ? -16.894 -8.737 25.215 1.00 76.81 86 LEU A O 1
ATOM 678 N N . SER A 1 87 ? -17.256 -10.870 24.624 1.00 65.19 87 SER A N 1
ATOM 679 C CA . SER A 1 87 ? -18.300 -11.163 25.621 1.00 65.19 87 SER A CA 1
ATOM 680 C C . SER A 1 87 ? -17.912 -10.961 27.098 1.00 65.19 87 SER A C 1
ATOM 682 O O . SER A 1 87 ? -18.830 -10.699 27.881 1.00 65.19 87 SER A O 1
ATOM 684 N N . PRO A 1 88 ? -16.646 -11.114 27.547 1.00 62.06 88 PRO A N 1
ATOM 685 C CA . PRO A 1 88 ? -16.313 -10.980 28.970 1.00 62.06 88 PRO A CA 1
ATOM 686 C C . PRO A 1 88 ? -16.405 -9.541 29.501 1.00 62.06 88 PRO A C 1
ATOM 688 O O . PRO A 1 88 ? -16.401 -9.324 30.713 1.00 62.06 88 PRO A O 1
ATOM 691 N N . THR A 1 89 ? -16.474 -8.550 28.612 1.00 56.78 89 THR A N 1
ATOM 692 C CA . THR A 1 89 ? -16.329 -7.129 28.944 1.00 56.78 89 THR A CA 1
ATOM 693 C C . THR A 1 89 ? -17.708 -6.446 28.914 1.00 56.78 89 THR A C 1
ATOM 695 O O . THR A 1 89 ? -18.567 -6.801 28.112 1.00 56.78 89 THR A O 1
ATOM 698 N N . LYS A 1 90 ? -17.971 -5.501 29.837 1.00 55.09 90 LYS A N 1
ATOM 699 C CA . LYS A 1 90 ? -19.275 -4.811 30.030 1.00 55.09 90 LYS A CA 1
ATOM 700 C C . LYS A 1 90 ? -20.013 -4.484 28.714 1.00 55.09 90 LYS A C 1
ATOM 702 O O . LYS A 1 90 ? -19.381 -4.041 27.767 1.00 55.09 90 LYS A O 1
ATOM 707 N N . ARG A 1 91 ? -21.356 -4.594 28.739 1.00 58.44 91 ARG A N 1
ATOM 708 C CA . ARG A 1 91 ? -22.349 -4.205 27.704 1.00 58.44 91 ARG A CA 1
ATOM 709 C C . ARG A 1 91 ? -21.779 -4.231 26.275 1.00 58.44 91 ARG A C 1
ATOM 711 O O . ARG A 1 91 ? -21.301 -3.219 25.772 1.00 58.44 91 ARG A O 1
ATOM 718 N N . LEU A 1 92 ? -21.855 -5.396 25.631 1.00 65.81 92 LEU A N 1
ATOM 719 C CA . LEU A 1 92 ? -21.422 -5.600 24.249 1.00 65.81 92 LEU A CA 1
ATOM 720 C C . LEU A 1 92 ? -22.105 -4.584 23.315 1.00 65.81 92 LEU A C 1
ATOM 722 O O . LEU A 1 92 ? -23.321 -4.609 23.136 1.00 65.81 92 LEU A O 1
ATOM 726 N N . HIS A 1 93 ? -21.315 -3.684 22.737 1.00 70.44 93 HIS A N 1
ATOM 727 C CA . HIS A 1 93 ? -21.760 -2.780 21.681 1.00 70.44 93 HIS A CA 1
ATOM 728 C C . HIS A 1 93 ? -21.491 -3.450 20.330 1.00 70.44 93 HIS A C 1
ATOM 730 O O . HIS A 1 93 ? -20.339 -3.779 20.042 1.00 70.44 93 HIS A O 1
ATOM 736 N N . GLU A 1 94 ? -22.519 -3.635 19.496 1.00 79.88 94 GLU A N 1
ATOM 737 C CA . GLU A 1 94 ? -22.377 -4.260 18.166 1.00 79.88 94 GLU A CA 1
ATOM 738 C C . GLU A 1 94 ? -21.344 -3.527 17.284 1.00 79.88 94 GLU A C 1
ATOM 740 O O . GLU A 1 94 ? -20.579 -4.175 16.575 1.00 79.88 94 GLU A O 1
ATOM 745 N N . ASP A 1 95 ? -21.175 -2.209 17.447 1.00 72.69 95 ASP A N 1
ATOM 746 C CA . ASP A 1 95 ? -20.128 -1.430 16.763 1.00 72.69 95 ASP A CA 1
ATOM 747 C C . ASP A 1 95 ? -18.697 -1.918 17.061 1.00 72.69 95 ASP A C 1
ATOM 749 O O . ASP A 1 95 ? -17.776 -1.716 16.266 1.00 72.69 95 ASP A O 1
ATOM 753 N N . ARG A 1 96 ? -18.457 -2.528 18.231 1.00 75.00 96 ARG A N 1
ATOM 754 C CA . ARG A 1 96 ? -17.148 -3.118 18.568 1.00 75.00 96 ARG A CA 1
ATOM 755 C C . ARG A 1 96 ? -16.941 -4.449 17.857 1.00 75.00 96 ARG A C 1
ATOM 757 O O . ARG A 1 96 ? -15.834 -4.726 17.409 1.00 75.00 96 ARG A O 1
ATOM 764 N N . VAL A 1 97 ? -18.004 -5.239 17.716 1.00 81.81 97 VAL A N 1
ATOM 765 C CA . VAL A 1 97 ? -17.992 -6.512 16.982 1.00 81.81 97 VAL A CA 1
ATOM 766 C C . VAL A 1 97 ? -17.738 -6.255 15.496 1.00 81.81 97 VAL A C 1
ATOM 768 O O . VAL A 1 97 ? -16.911 -6.930 14.882 1.00 81.81 97 VAL A O 1
ATOM 771 N N . ASP A 1 98 ? -18.378 -5.229 14.934 1.00 79.31 98 ASP A N 1
ATOM 772 C CA . ASP A 1 98 ? -18.177 -4.819 13.544 1.00 79.31 98 ASP A CA 1
ATOM 773 C C . ASP A 1 98 ? -16.765 -4.285 13.296 1.00 79.31 98 ASP A C 1
ATOM 775 O O . ASP A 1 98 ? -16.138 -4.634 12.290 1.00 79.31 98 ASP A O 1
ATOM 779 N N . ARG A 1 99 ? -16.217 -3.492 14.224 1.00 76.38 99 ARG A N 1
ATOM 780 C CA . ARG A 1 99 ? -14.809 -3.073 14.165 1.00 76.38 99 ARG A CA 1
ATOM 781 C C . ARG A 1 99 ? -13.864 -4.263 14.225 1.00 76.38 99 ARG A C 1
ATOM 783 O O . ARG A 1 99 ? -13.020 -4.389 13.343 1.00 76.38 99 ARG A O 1
ATOM 790 N N . PHE A 1 100 ? -14.052 -5.170 15.182 1.00 81.75 100 PHE A N 1
ATOM 791 C CA . PHE A 1 100 ? -13.252 -6.387 15.299 1.00 81.75 100 PHE A CA 1
ATOM 792 C C . PHE A 1 100 ? -13.258 -7.206 14.000 1.00 81.75 100 PHE A C 1
ATOM 794 O O . PHE A 1 100 ? -12.196 -7.546 13.483 1.00 81.75 100 PHE A O 1
ATOM 801 N N . ALA A 1 101 ? -14.433 -7.467 13.418 1.00 85.69 101 ALA A N 1
ATOM 802 C CA . ALA A 1 101 ? -14.551 -8.238 12.182 1.00 85.69 101 ALA A CA 1
ATOM 803 C C . ALA A 1 101 ? -13.847 -7.556 10.992 1.00 85.69 101 ALA A C 1
ATOM 805 O O . ALA A 1 101 ? -13.175 -8.220 10.201 1.00 85.69 101 ALA A O 1
ATOM 806 N N . ASN A 1 102 ? -13.962 -6.228 10.874 1.00 82.62 102 ASN A N 1
ATOM 807 C CA . ASN A 1 102 ? -13.283 -5.454 9.832 1.00 82.62 102 ASN A CA 1
ATOM 808 C C . ASN A 1 102 ? -11.757 -5.431 10.013 1.00 82.62 102 ASN A C 1
ATOM 810 O O . ASN A 1 102 ? -11.022 -5.547 9.031 1.00 82.62 102 ASN A O 1
ATOM 814 N N . VAL A 1 103 ? -11.280 -5.281 11.252 1.00 79.75 103 VAL A N 1
ATOM 815 C CA . VAL A 1 103 ? -9.853 -5.328 11.600 1.00 79.75 103 VAL A CA 1
ATOM 816 C C . VAL A 1 103 ? -9.288 -6.708 11.280 1.00 79.75 103 VAL A C 1
ATOM 818 O O . VAL A 1 103 ? -8.257 -6.804 10.617 1.00 79.75 103 VAL A O 1
ATOM 821 N N . LEU A 1 104 ? -9.993 -7.771 11.674 1.00 84.56 104 LEU A N 1
ATOM 822 C CA . LEU A 1 104 ? -9.581 -9.146 11.416 1.00 84.56 104 LEU A CA 1
ATOM 823 C C . LEU A 1 104 ? -9.501 -9.438 9.914 1.00 84.56 104 LEU A C 1
ATOM 825 O O . LEU A 1 104 ? -8.508 -9.999 9.466 1.00 84.56 104 LEU A O 1
ATOM 829 N N . PHE A 1 105 ? -10.485 -8.992 9.123 1.00 87.81 105 PHE A N 1
ATOM 830 C CA . PHE A 1 105 ? -10.434 -9.120 7.663 1.00 87.81 105 PHE A CA 1
ATOM 831 C C . PHE A 1 105 ? -9.185 -8.455 7.080 1.00 87.81 105 PHE A C 1
ATOM 833 O O . PHE A 1 105 ? -8.466 -9.072 6.297 1.00 87.81 105 PHE A O 1
ATOM 840 N N . LYS A 1 106 ? -8.909 -7.205 7.471 1.00 84.31 106 LYS A N 1
ATOM 841 C CA . LYS A 1 106 ? -7.746 -6.462 6.970 1.00 84.31 106 LYS A CA 1
ATOM 842 C C . LYS A 1 106 ? -6.441 -7.125 7.392 1.00 84.31 106 LYS A C 1
ATOM 844 O O . LYS A 1 106 ? -5.560 -7.275 6.556 1.00 84.31 106 LYS A O 1
ATOM 849 N N . PHE A 1 107 ? -6.337 -7.569 8.643 1.00 82.31 107 PHE A N 1
ATOM 850 C CA . PHE A 1 107 ? -5.185 -8.327 9.121 1.00 82.31 107 PHE A CA 1
ATOM 851 C C . PHE A 1 107 ? -4.965 -9.585 8.274 1.00 82.31 107 PHE A C 1
ATOM 853 O O . PHE A 1 107 ? -3.899 -9.740 7.688 1.00 82.31 107 PHE A O 1
ATOM 860 N N . THR A 1 108 ? -5.986 -10.432 8.117 1.00 88.75 108 THR A N 1
ATOM 861 C CA . THR A 1 108 ? -5.886 -11.658 7.316 1.00 88.75 108 THR A CA 1
ATOM 862 C C . THR A 1 108 ? -5.522 -11.366 5.863 1.00 88.75 108 THR A C 1
ATOM 864 O O . THR A 1 108 ? -4.633 -12.016 5.318 1.00 88.75 108 THR A O 1
ATOM 867 N N . TYR A 1 109 ? -6.158 -10.368 5.246 1.00 90.00 109 TYR A N 1
ATOM 868 C CA . TYR A 1 109 ? -5.873 -9.959 3.874 1.00 90.00 109 TYR A CA 1
ATOM 869 C C . TYR A 1 109 ? -4.420 -9.493 3.708 1.00 90.00 109 TYR A C 1
ATOM 871 O O . TYR A 1 109 ? -3.705 -9.992 2.838 1.00 90.00 109 TYR A O 1
ATOM 879 N N . PHE A 1 110 ? -3.956 -8.574 4.560 1.00 87.69 110 PHE A N 1
ATOM 880 C CA . PHE A 1 110 ? -2.608 -8.020 4.456 1.00 87.69 110 PHE A CA 1
ATOM 881 C C . PHE A 1 110 ? -1.522 -9.030 4.826 1.00 87.69 110 PHE A C 1
ATOM 883 O O . PHE A 1 110 ? -0.465 -9.038 4.196 1.00 87.69 110 PHE A O 1
ATOM 890 N N . SER A 1 111 ? -1.771 -9.925 5.782 1.00 87.75 111 SER A N 1
ATOM 891 C CA . SER A 1 111 ? -0.863 -11.039 6.065 1.00 87.75 111 SER A CA 1
ATOM 892 C C . SER A 1 111 ? -0.768 -11.996 4.875 1.00 87.75 111 SER A C 1
ATOM 894 O O . SER A 1 111 ? 0.338 -12.365 4.481 1.00 87.75 111 SER A O 1
ATOM 896 N N . ALA A 1 112 ? -1.903 -12.349 4.262 1.00 94.56 112 ALA A N 1
ATOM 897 C CA . ALA A 1 112 ? -1.934 -13.239 3.105 1.00 94.56 112 ALA A CA 1
ATOM 898 C C . ALA A 1 112 ? -1.216 -12.629 1.893 1.00 94.56 112 ALA A C 1
ATOM 900 O O . ALA A 1 112 ? -0.357 -13.284 1.305 1.00 94.56 112 ALA A O 1
ATOM 901 N N . ILE A 1 113 ? -1.510 -11.370 1.546 1.00 93.44 113 ILE A N 1
ATOM 902 C CA . ILE A 1 113 ? -0.878 -10.714 0.394 1.00 93.44 113 ILE A CA 1
ATOM 903 C C . ILE A 1 113 ? 0.615 -10.464 0.633 1.00 93.44 113 ILE A C 1
ATOM 905 O O . ILE A 1 113 ? 1.400 -10.613 -0.293 1.00 93.44 113 ILE A O 1
ATOM 909 N N . THR A 1 114 ? 1.040 -10.182 1.872 1.00 90.81 114 THR A N 1
ATOM 910 C CA . THR A 1 114 ? 2.468 -10.046 2.210 1.00 90.81 114 THR A CA 1
ATOM 911 C C . THR A 1 114 ? 3.203 -11.376 2.035 1.00 90.81 114 THR A C 1
ATOM 913 O O . THR A 1 114 ? 4.266 -11.413 1.419 1.00 90.81 114 THR A O 1
ATOM 916 N N . GLY A 1 115 ? 2.627 -12.481 2.524 1.00 94.94 115 GLY A N 1
ATOM 917 C CA . GLY A 1 115 ? 3.201 -13.817 2.345 1.00 94.94 115 GLY A CA 1
ATOM 918 C C . GLY A 1 115 ? 3.260 -14.240 0.874 1.00 94.94 115 GLY A C 1
ATOM 919 O O . GLY A 1 115 ? 4.294 -14.722 0.413 1.00 94.94 115 GLY A O 1
ATOM 920 N N . ALA A 1 116 ? 2.181 -14.002 0.122 1.00 95.75 116 ALA A N 1
ATOM 921 C CA . ALA A 1 116 ? 2.135 -14.257 -1.316 1.00 95.75 116 ALA A CA 1
ATOM 922 C C . ALA A 1 116 ? 3.160 -13.403 -2.079 1.00 95.75 116 ALA A C 1
ATOM 924 O O . ALA A 1 116 ? 3.885 -13.927 -2.920 1.00 95.75 116 ALA A O 1
ATOM 925 N N . GLY A 1 117 ? 3.270 -12.116 -1.744 1.00 93.81 117 GLY A N 1
ATOM 926 C CA . GLY A 1 117 ? 4.235 -11.196 -2.340 1.00 93.81 117 GLY A CA 1
ATOM 927 C C . GLY A 1 117 ? 5.671 -11.648 -2.114 1.00 93.81 117 GLY A C 1
ATOM 928 O O . GLY A 1 117 ? 6.426 -11.761 -3.075 1.00 93.81 117 GLY A O 1
ATOM 929 N N . TYR A 1 118 ? 6.027 -12.005 -0.875 1.00 94.12 118 TYR A N 1
ATOM 930 C CA . TYR A 1 118 ? 7.349 -12.557 -0.575 1.00 94.12 118 TYR A CA 1
ATOM 931 C C . TYR A 1 118 ? 7.622 -13.838 -1.372 1.00 94.12 118 TYR A C 1
ATOM 933 O O . TYR A 1 118 ? 8.661 -13.949 -2.015 1.00 94.12 118 TYR A O 1
ATOM 941 N N . TYR A 1 119 ? 6.683 -14.789 -1.391 1.00 95.38 119 TYR A N 1
ATOM 942 C CA . TYR A 1 119 ? 6.857 -16.045 -2.123 1.00 95.38 119 TYR A CA 1
ATOM 943 C C . TYR A 1 119 ? 7.065 -15.836 -3.630 1.00 95.38 119 TYR A C 1
ATOM 945 O O . TYR A 1 119 ? 7.898 -16.510 -4.229 1.00 95.38 119 TYR A O 1
ATOM 953 N N . ILE A 1 120 ? 6.335 -14.895 -4.234 1.00 94.56 120 ILE A N 1
ATOM 954 C CA . ILE A 1 120 ? 6.418 -14.594 -5.668 1.00 94.56 120 ILE A CA 1
ATOM 955 C C . ILE A 1 120 ? 7.700 -13.816 -6.007 1.00 94.56 120 ILE A C 1
ATOM 957 O O . ILE A 1 120 ? 8.291 -14.058 -7.056 1.00 94.56 120 ILE A O 1
ATOM 961 N N . MET A 1 121 ? 8.134 -12.895 -5.138 1.00 92.06 121 MET A N 1
ATOM 962 C CA . MET A 1 121 ? 9.240 -11.967 -5.416 1.00 92.06 121 MET A CA 1
ATOM 963 C C . MET A 1 121 ? 10.613 -12.452 -4.941 1.00 92.06 121 MET A C 1
ATOM 965 O O . MET A 1 121 ? 11.616 -11.967 -5.452 1.00 92.06 121 MET A O 1
ATOM 969 N N . ARG A 1 122 ? 10.704 -13.394 -3.991 1.00 91.94 122 ARG A N 1
ATOM 970 C CA . ARG A 1 122 ? 11.987 -13.805 -3.373 1.00 91.94 122 ARG A CA 1
ATOM 971 C C . ARG A 1 122 ? 13.066 -14.247 -4.372 1.00 91.94 122 ARG A C 1
ATOM 973 O O . ARG A 1 122 ? 14.252 -14.039 -4.125 1.00 91.94 122 ARG A O 1
ATOM 980 N N . ASP A 1 123 ? 12.635 -14.842 -5.485 1.00 91.81 123 ASP A N 1
ATOM 981 C CA . ASP A 1 123 ? 13.487 -15.407 -6.535 1.00 91.81 123 ASP A CA 1
ATOM 982 C C . ASP A 1 123 ? 13.678 -14.432 -7.719 1.00 91.81 123 ASP A C 1
ATOM 984 O O . ASP A 1 123 ? 14.184 -14.813 -8.776 1.00 91.81 123 ASP A O 1
ATOM 988 N N . GLU A 1 124 ? 13.240 -13.177 -7.578 1.00 89.12 124 GLU A N 1
ATOM 989 C CA . GLU A 1 124 ? 13.457 -12.126 -8.569 1.00 89.12 124 GLU A CA 1
ATOM 990 C C . GLU A 1 124 ? 14.836 -11.478 -8.425 1.00 89.12 124 GLU A C 1
ATOM 992 O O . GLU A 1 124 ? 15.310 -11.190 -7.326 1.00 89.12 124 GLU A O 1
ATOM 997 N N . LYS A 1 125 ? 15.451 -11.167 -9.570 1.00 89.50 125 LYS A N 1
ATOM 998 C CA . LYS A 1 125 ? 16.793 -10.566 -9.658 1.00 89.50 125 LYS A CA 1
ATOM 999 C C . LYS A 1 125 ? 16.906 -9.196 -8.990 1.00 89.50 125 LYS A C 1
ATOM 1001 O O . LYS A 1 125 ? 17.971 -8.818 -8.518 1.00 89.50 125 LYS A O 1
ATOM 1006 N N . TRP A 1 126 ? 15.800 -8.463 -8.920 1.00 86.38 126 TRP A N 1
ATOM 1007 C CA . TRP A 1 126 ? 15.738 -7.134 -8.317 1.00 86.38 126 TRP A CA 1
ATOM 1008 C C . TRP A 1 126 ? 15.348 -7.150 -6.832 1.00 86.38 126 TRP A C 1
ATOM 1010 O O . TRP A 1 126 ? 15.413 -6.112 -6.170 1.00 86.38 126 TRP A O 1
ATOM 1020 N N . PHE A 1 127 ? 14.925 -8.299 -6.290 1.00 89.00 127 PHE A N 1
ATOM 1021 C CA . PHE A 1 127 ? 14.429 -8.378 -4.919 1.00 89.00 127 PHE A CA 1
ATOM 1022 C C . PHE A 1 127 ? 15.595 -8.550 -3.932 1.00 89.00 127 PHE A C 1
ATOM 1024 O O . PHE A 1 127 ? 16.296 -9.563 -3.977 1.00 89.00 127 PHE A O 1
ATOM 1031 N N . PRO A 1 128 ? 15.845 -7.573 -3.043 1.00 88.25 128 PRO A N 1
ATOM 1032 C CA . PRO A 1 128 ? 17.106 -7.495 -2.322 1.00 88.25 128 PRO A CA 1
ATOM 1033 C C . PRO A 1 128 ? 17.253 -8.523 -1.200 1.00 88.25 128 PRO A C 1
ATOM 1035 O O . PRO A 1 128 ? 16.301 -8.841 -0.483 1.00 88.25 128 PRO A O 1
ATOM 1038 N N . SER A 1 129 ? 18.498 -8.922 -0.941 1.00 88.69 129 SER A N 1
ATOM 1039 C CA . SER A 1 129 ? 18.859 -9.786 0.192 1.00 88.69 129 SER A CA 1
ATOM 1040 C C . SER A 1 129 ? 18.482 -9.224 1.562 1.00 88.69 129 SER A C 1
ATOM 1042 O O . SER A 1 129 ? 18.109 -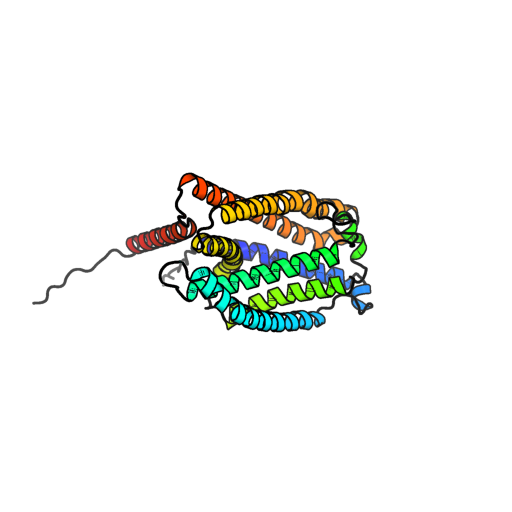9.986 2.451 1.00 88.69 129 SER A O 1
ATOM 1044 N N . VAL A 1 130 ? 18.464 -7.895 1.724 1.00 86.88 130 VAL A N 1
ATOM 1045 C CA . VAL A 1 130 ? 18.011 -7.240 2.966 1.00 86.88 130 VAL A CA 1
ATOM 1046 C C . VAL A 1 130 ? 16.532 -7.522 3.291 1.00 86.88 130 VAL A C 1
ATOM 1048 O O . VAL A 1 130 ? 16.130 -7.448 4.448 1.00 86.88 130 VAL A O 1
ATOM 1051 N N . LEU A 1 131 ? 15.725 -7.904 2.294 1.00 85.69 131 LEU A N 1
ATOM 1052 C CA . LEU A 1 131 ? 14.330 -8.332 2.462 1.00 85.69 131 LEU A CA 1
ATOM 1053 C C . LEU A 1 131 ? 14.159 -9.859 2.348 1.00 85.69 131 LEU A C 1
ATOM 1055 O O . LEU A 1 131 ? 13.035 -10.346 2.238 1.00 85.69 131 LEU A O 1
ATOM 1059 N N . GLY A 1 132 ? 15.257 -10.621 2.378 1.00 88.69 132 GLY A N 1
ATOM 1060 C CA . GLY A 1 132 ? 15.249 -12.080 2.258 1.00 88.69 132 GLY A CA 1
ATOM 1061 C C . GLY A 1 132 ? 15.153 -12.599 0.820 1.00 88.69 132 GLY A C 1
ATOM 1062 O O . GLY A 1 132 ? 14.660 -13.710 0.625 1.00 88.69 132 GLY A O 1
ATOM 1063 N N . GLY A 1 133 ? 15.562 -11.790 -0.163 1.00 90.12 133 GLY A N 1
ATOM 1064 C CA . GLY A 1 133 ? 15.702 -12.167 -1.571 1.00 90.12 133 GLY A CA 1
ATOM 1065 C C . GLY A 1 133 ? 17.096 -12.642 -1.973 1.00 90.12 133 GLY A C 1
ATOM 1066 O O . GLY A 1 133 ? 18.042 -12.567 -1.193 1.00 90.12 133 GLY A O 1
ATOM 1067 N N . ASN A 1 134 ? 17.232 -13.069 -3.228 1.00 88.81 134 ASN A N 1
ATOM 1068 C CA . ASN A 1 134 ? 18.523 -13.445 -3.824 1.00 88.81 134 ASN A CA 1
ATOM 1069 C C . ASN A 1 134 ? 19.107 -12.374 -4.765 1.00 88.81 134 ASN A C 1
ATOM 1071 O O . ASN A 1 134 ? 20.187 -12.570 -5.316 1.00 88.81 134 ASN A O 1
ATOM 1075 N N . GLY A 1 135 ? 18.390 -11.269 -4.973 1.00 87.12 135 GLY A N 1
ATOM 1076 C CA . GLY A 1 135 ? 18.711 -10.231 -5.944 1.00 87.12 135 GLY A CA 1
ATOM 1077 C C . GLY A 1 135 ? 19.269 -8.935 -5.350 1.00 87.12 135 GLY A C 1
ATOM 1078 O O . GLY A 1 135 ? 19.577 -8.833 -4.158 1.00 87.12 135 GLY A O 1
ATOM 1079 N N . SER A 1 136 ? 19.362 -7.910 -6.199 1.00 86.25 136 SER A N 1
ATOM 1080 C CA . SER A 1 136 ? 19.780 -6.547 -5.857 1.00 86.25 136 SER A CA 1
ATOM 1081 C C . SER A 1 136 ? 18.875 -5.519 -6.530 1.00 86.25 136 SER A C 1
ATOM 1083 O O . SER A 1 136 ? 18.614 -5.620 -7.723 1.00 86.25 136 SER A O 1
ATOM 1085 N N . ILE A 1 137 ? 18.450 -4.479 -5.800 1.00 81.69 137 ILE A N 1
ATOM 1086 C CA . ILE A 1 137 ? 17.568 -3.412 -6.327 1.00 81.69 137 ILE A CA 1
ATOM 1087 C C . ILE A 1 137 ? 18.155 -2.778 -7.592 1.00 81.69 137 ILE A C 1
ATOM 1089 O O . ILE A 1 137 ? 17.413 -2.435 -8.511 1.00 81.69 137 ILE A O 1
ATOM 1093 N N . GLY A 1 138 ? 19.484 -2.667 -7.659 1.00 74.81 138 GLY A N 1
ATOM 1094 C CA . GLY A 1 138 ? 20.182 -2.137 -8.823 1.00 74.81 138 GLY A CA 1
ATOM 1095 C C . GLY A 1 138 ? 19.853 -2.890 -10.112 1.00 74.81 138 GLY A C 1
ATOM 1096 O O . GLY A 1 138 ? 19.818 -2.265 -11.158 1.00 74.81 138 GLY A O 1
ATOM 1097 N N . GLU A 1 139 ? 19.519 -4.183 -10.061 1.00 81.31 139 GLU A N 1
ATOM 1098 C CA . GLU A 1 139 ? 19.169 -4.993 -11.239 1.00 81.31 139 GLU A CA 1
ATOM 1099 C C . GLU A 1 139 ? 17.746 -4.752 -11.765 1.00 81.31 139 GLU A C 1
ATOM 1101 O O . GLU A 1 139 ? 17.383 -5.294 -12.808 1.00 81.31 139 GLU A O 1
ATOM 1106 N N . ALA A 1 140 ? 16.938 -3.915 -11.105 1.00 76.81 140 ALA A N 1
ATOM 1107 C CA . ALA A 1 140 ? 15.585 -3.590 -11.563 1.00 76.81 140 ALA A CA 1
ATOM 1108 C C . ALA A 1 140 ? 15.554 -3.019 -12.994 1.00 76.81 140 ALA A C 1
ATOM 1110 O O . ALA A 1 140 ? 14.595 -3.248 -13.726 1.00 76.81 140 ALA A O 1
ATOM 1111 N N . HIS A 1 141 ? 16.614 -2.329 -13.429 1.00 71.06 141 HIS A N 1
ATOM 1112 C CA . HIS A 1 141 ? 16.694 -1.789 -14.790 1.00 71.06 141 HIS A CA 1
ATOM 1113 C C . HIS A 1 141 ? 16.820 -2.875 -15.873 1.00 71.06 141 HIS A C 1
ATOM 1115 O O . HIS A 1 141 ? 16.411 -2.642 -17.004 1.00 71.06 141 HIS A O 1
ATOM 1121 N N . LEU A 1 142 ? 17.344 -4.062 -15.540 1.00 70.50 142 LEU A N 1
ATOM 1122 C CA . LEU A 1 142 ? 17.594 -5.149 -16.499 1.00 70.50 142 LEU A CA 1
ATOM 1123 C C . LEU A 1 142 ? 16.320 -5.894 -16.918 1.00 70.50 142 LEU A C 1
ATOM 1125 O O . LEU A 1 142 ? 16.351 -6.717 -17.833 1.00 70.50 142 LEU A O 1
ATOM 1129 N N . ILE A 1 143 ? 15.208 -5.657 -16.222 1.00 74.12 143 ILE A N 1
ATOM 1130 C CA . ILE A 1 143 ? 13.957 -6.392 -16.429 1.00 74.12 143 ILE A CA 1
ATOM 1131 C C . ILE A 1 143 ? 12.847 -5.549 -17.060 1.00 74.12 143 ILE A C 1
ATOM 1133 O O . ILE A 1 143 ? 11.786 -6.097 -17.325 1.00 74.12 143 ILE A O 1
ATOM 1137 N N . MET A 1 144 ? 13.062 -4.251 -17.308 1.00 70.56 144 MET A N 1
ATOM 1138 C CA . MET A 1 144 ? 12.003 -3.366 -17.825 1.00 70.56 144 MET A CA 1
ATOM 1139 C C . MET A 1 144 ? 11.538 -3.735 -19.238 1.00 70.56 144 MET A C 1
ATOM 1141 O O . MET A 1 144 ? 10.365 -3.551 -19.555 1.00 70.56 144 MET A O 1
ATOM 1145 N N . ASP A 1 145 ? 12.437 -4.301 -20.043 1.00 72.62 145 ASP A N 1
ATOM 1146 C CA . ASP A 1 145 ? 12.157 -4.712 -21.424 1.00 72.62 145 ASP A CA 1
ATOM 1147 C C . ASP A 1 145 ? 11.669 -6.172 -21.511 1.00 72.62 145 ASP A C 1
ATOM 1149 O O . ASP A 1 145 ? 11.331 -6.655 -22.585 1.00 72.62 145 ASP A O 1
ATOM 1153 N N . ASN A 1 146 ? 11.623 -6.894 -20.384 1.00 81.00 146 ASN A N 1
ATOM 1154 C CA . ASN A 1 146 ? 11.218 -8.297 -20.333 1.00 81.00 146 ASN A CA 1
ATOM 1155 C C . ASN A 1 146 ? 9.821 -8.442 -19.707 1.00 81.00 146 ASN A C 1
ATOM 1157 O O . ASN A 1 146 ? 9.530 -7.785 -18.701 1.00 81.00 146 ASN A O 1
ATOM 1161 N N . PRO A 1 147 ? 8.965 -9.348 -20.215 1.00 82.69 147 PRO A N 1
ATOM 1162 C CA . PRO A 1 147 ? 7.669 -9.594 -19.603 1.00 82.69 147 PRO A CA 1
ATOM 1163 C C . PRO A 1 147 ? 7.836 -10.130 -18.170 1.00 82.69 147 PRO A C 1
ATOM 1165 O O . PRO A 1 147 ? 8.647 -11.033 -17.924 1.00 82.69 147 PRO A O 1
ATOM 1168 N N . PRO A 1 148 ? 7.072 -9.604 -17.194 1.00 86.56 148 PRO A N 1
ATOM 1169 C CA . PRO A 1 148 ? 7.100 -10.126 -15.837 1.00 86.56 148 PRO A CA 1
ATOM 1170 C C . PRO A 1 148 ? 6.543 -11.552 -15.811 1.00 86.56 148 PRO A C 1
ATOM 1172 O O . PRO A 1 148 ? 5.635 -11.900 -16.567 1.00 86.56 148 PRO A O 1
ATOM 1175 N N . LYS A 1 149 ? 7.016 -12.374 -14.867 1.00 90.19 149 LYS A N 1
ATOM 1176 C CA . LYS A 1 149 ? 6.432 -13.704 -14.639 1.00 90.19 149 LYS A CA 1
ATOM 1177 C C . LYS A 1 149 ? 4.925 -13.585 -14.405 1.00 90.19 149 LYS A C 1
ATOM 1179 O O . LYS A 1 149 ? 4.470 -12.685 -13.695 1.00 90.19 149 LYS A O 1
ATOM 1184 N N . PHE A 1 150 ? 4.165 -14.558 -14.903 1.00 90.75 150 PHE A N 1
ATOM 1185 C CA . PHE A 1 150 ? 2.707 -14.611 -14.762 1.00 90.75 150 PHE A CA 1
ATOM 1186 C C . PHE A 1 150 ? 2.234 -14.347 -13.320 1.00 90.75 150 PHE A C 1
ATOM 1188 O O . PHE A 1 150 ? 1.377 -13.496 -13.085 1.00 90.75 150 PHE A O 1
ATOM 1195 N N . ALA A 1 151 ? 2.842 -15.012 -12.332 1.00 93.00 151 ALA A N 1
ATOM 1196 C CA . ALA A 1 151 ? 2.489 -14.833 -10.923 1.00 93.00 151 ALA A CA 1
ATOM 1197 C C . ALA A 1 151 ? 2.725 -13.394 -10.424 1.00 93.00 151 ALA A C 1
ATOM 1199 O O . ALA A 1 151 ? 1.899 -12.856 -9.689 1.00 93.00 151 ALA A O 1
ATOM 1200 N N . LEU A 1 152 ? 3.814 -12.752 -10.858 1.00 91.06 152 LEU A N 1
ATOM 1201 C CA . LEU A 1 152 ? 4.147 -11.375 -10.496 1.00 91.06 152 LEU A CA 1
ATOM 1202 C C . LEU A 1 152 ? 3.153 -10.384 -11.116 1.00 91.06 152 LEU A C 1
ATOM 1204 O O . LEU A 1 152 ? 2.641 -9.508 -10.420 1.00 91.06 152 LEU A O 1
ATOM 1208 N N . LYS A 1 153 ? 2.811 -10.570 -12.396 1.00 90.06 153 LYS A N 1
ATOM 1209 C CA . LYS A 1 153 ? 1.804 -9.766 -13.106 1.00 90.06 153 LYS A CA 1
ATOM 1210 C C . LYS A 1 153 ? 0.451 -9.796 -12.385 1.00 90.06 153 LYS A C 1
ATOM 1212 O O . LYS A 1 153 ? -0.096 -8.748 -12.042 1.00 90.06 153 LYS A O 1
ATOM 1217 N N . TYR A 1 154 ? -0.059 -10.988 -12.075 1.00 92.56 154 TYR A N 1
ATOM 1218 C CA . TYR A 1 154 ? -1.346 -11.131 -11.387 1.00 92.56 154 TYR A CA 1
ATOM 1219 C C . TYR A 1 154 ? -1.303 -10.674 -9.927 1.00 92.56 154 TYR A C 1
ATOM 1221 O O . TYR A 1 154 ? -2.294 -10.134 -9.440 1.00 92.56 154 TYR A O 1
ATOM 1229 N N . TYR A 1 155 ? -0.165 -10.796 -9.242 1.00 94.44 155 TYR A N 1
ATOM 1230 C CA . TYR A 1 155 ? 0.014 -10.212 -7.913 1.00 94.44 155 TYR A CA 1
ATOM 1231 C C . TYR A 1 155 ? -0.191 -8.687 -7.922 1.00 94.44 155 TYR A C 1
ATOM 1233 O O . TYR A 1 155 ? -0.880 -8.144 -7.054 1.00 94.44 155 TYR A O 1
ATOM 1241 N N . TYR A 1 156 ? 0.335 -7.979 -8.927 1.00 90.62 156 TYR A N 1
ATOM 1242 C CA . TYR A 1 156 ? 0.072 -6.546 -9.092 1.00 90.62 156 TYR A CA 1
ATOM 1243 C C . TYR A 1 156 ? -1.381 -6.243 -9.480 1.00 90.62 156 TYR A C 1
ATOM 1245 O O . TYR A 1 156 ? -1.937 -5.269 -8.976 1.00 90.62 156 TYR A O 1
ATOM 1253 N N . PHE A 1 157 ? -2.048 -7.087 -10.277 1.00 90.94 157 PHE A N 1
ATOM 1254 C CA . PHE A 1 157 ? -3.484 -6.917 -10.540 1.00 90.94 157 PHE A CA 1
ATOM 1255 C C . PHE A 1 157 ? -4.367 -7.152 -9.313 1.00 90.94 157 PHE A C 1
ATOM 1257 O O . PHE A 1 157 ? -5.364 -6.453 -9.151 1.00 90.94 157 PHE A O 1
ATOM 1264 N N . VAL A 1 158 ? -3.999 -8.070 -8.416 1.00 94.19 158 VAL A N 1
ATOM 1265 C CA . VAL A 1 158 ? -4.685 -8.244 -7.126 1.00 94.19 158 VAL A CA 1
ATOM 1266 C C . VAL A 1 158 ? -4.516 -6.997 -6.254 1.00 94.19 158 VAL A C 1
ATOM 1268 O O . VAL A 1 158 ? -5.488 -6.531 -5.663 1.00 94.19 158 VAL A O 1
ATOM 1271 N N . GLN A 1 159 ? -3.318 -6.402 -6.211 1.00 90.00 159 GLN A N 1
ATOM 1272 C CA . GLN A 1 159 ? -3.093 -5.133 -5.504 1.00 90.00 159 GLN A CA 1
ATOM 1273 C C . GLN A 1 159 ? -3.905 -3.985 -6.118 1.00 90.00 159 GLN A C 1
ATOM 1275 O O . GLN A 1 159 ? -4.580 -3.257 -5.392 1.00 90.00 159 GLN A O 1
ATOM 1280 N N . LEU A 1 160 ? -3.913 -3.861 -7.449 1.00 86.00 160 LEU A N 1
ATOM 1281 C CA . LEU A 1 160 ? -4.763 -2.900 -8.156 1.00 86.00 160 LEU A CA 1
ATOM 1282 C C . LEU A 1 160 ? -6.245 -3.120 -7.814 1.00 86.00 160 LEU A C 1
ATOM 1284 O O . LEU A 1 160 ? -6.967 -2.170 -7.517 1.00 86.00 160 LEU A O 1
ATOM 1288 N N . GLY A 1 161 ? -6.684 -4.379 -7.779 1.00 89.94 161 GLY A N 1
ATOM 1289 C CA . GLY A 1 161 ? -8.035 -4.754 -7.383 1.00 89.94 161 GLY A CA 1
ATOM 1290 C C . GLY A 1 161 ? -8.368 -4.399 -5.940 1.00 89.94 161 GLY A C 1
ATOM 1291 O O . GLY A 1 161 ? -9.482 -3.964 -5.677 1.00 89.94 161 GLY A O 1
ATOM 1292 N N . TYR A 1 162 ? -7.418 -4.482 -5.008 1.00 90.94 162 TYR A N 1
ATOM 1293 C CA . TYR A 1 162 ? -7.613 -3.991 -3.642 1.00 90.94 162 TYR A CA 1
ATOM 1294 C C . TYR A 1 162 ? -7.844 -2.482 -3.590 1.00 90.94 162 TYR A C 1
ATOM 1296 O O . TYR A 1 162 ? -8.725 -2.024 -2.859 1.00 90.94 162 TYR A O 1
ATOM 1304 N N . HIS A 1 163 ? -7.092 -1.710 -4.377 1.00 84.00 163 HIS A N 1
ATOM 1305 C CA . HIS A 1 163 ? -7.276 -0.262 -4.462 1.00 84.00 163 HIS A CA 1
ATOM 1306 C C . HIS A 1 163 ? -8.628 0.100 -5.085 1.00 84.00 163 HIS A C 1
ATOM 1308 O O . HIS A 1 163 ? -9.351 0.919 -4.517 1.00 84.00 163 HIS A O 1
ATOM 1314 N N . PHE A 1 164 ? -9.031 -0.573 -6.168 1.00 82.88 164 PHE A N 1
ATOM 1315 C CA . PHE A 1 164 ? -10.377 -0.420 -6.724 1.00 82.88 164 PHE A CA 1
ATOM 1316 C C . PHE A 1 164 ? -11.466 -0.860 -5.743 1.00 82.88 164 PHE A C 1
ATOM 1318 O O . PHE A 1 164 ? -12.450 -0.148 -5.583 1.00 82.88 164 PHE A O 1
ATOM 1325 N N . HIS A 1 165 ? -11.291 -1.977 -5.031 1.00 89.75 165 HIS A N 1
ATOM 1326 C CA . HIS A 1 165 ? -12.206 -2.406 -3.970 1.00 89.75 165 HIS A CA 1
ATOM 1327 C C . HIS A 1 165 ? -12.330 -1.319 -2.905 1.00 89.75 165 HIS A C 1
ATOM 1329 O O . HIS A 1 165 ? -13.441 -1.011 -2.493 1.00 89.75 165 HIS A O 1
ATOM 1335 N N . SER A 1 166 ? -11.212 -0.733 -2.464 1.00 81.94 166 SER A N 1
ATOM 1336 C CA . SER A 1 166 ? -11.216 0.324 -1.453 1.00 81.94 166 SER A CA 1
ATOM 1337 C C . SER A 1 166 ? -12.002 1.536 -1.941 1.00 81.94 166 SER A C 1
ATOM 1339 O O . SER A 1 166 ? -12.840 2.030 -1.196 1.00 81.94 166 SER A O 1
ATOM 1341 N N . LEU A 1 167 ? -11.783 1.965 -3.188 1.00 75.00 167 LEU A N 1
ATOM 1342 C CA . LEU A 1 167 ? -12.499 3.078 -3.813 1.00 75.00 167 LEU A CA 1
ATOM 1343 C C . LEU A 1 167 ? -14.002 2.792 -3.946 1.00 75.00 167 LEU A C 1
ATOM 1345 O O . LEU A 1 167 ? -14.826 3.589 -3.514 1.00 75.00 167 LEU A O 1
ATOM 1349 N N . LEU A 1 168 ? -14.375 1.637 -4.502 1.00 81.50 168 LEU A N 1
ATOM 1350 C CA . LEU A 1 168 ? -15.775 1.233 -4.655 1.00 81.50 168 LEU A CA 1
ATOM 1351 C C . LEU A 1 168 ? -16.458 1.107 -3.292 1.00 81.50 168 LEU A C 1
ATOM 1353 O O . LEU A 1 168 ? -17.574 1.583 -3.103 1.00 81.50 168 LEU A O 1
ATOM 1357 N N . PHE A 1 169 ? -15.786 0.484 -2.324 1.00 81.06 169 PHE A N 1
ATOM 1358 C CA . PHE A 1 169 ? -16.353 0.298 -0.999 1.00 81.06 169 PHE A CA 1
ATOM 1359 C C . PHE A 1 169 ? -16.623 1.642 -0.321 1.00 81.06 169 PHE A C 1
ATOM 1361 O O . PHE A 1 169 ? -17.660 1.842 0.298 1.00 81.06 169 PHE A O 1
ATOM 1368 N N . MET A 1 170 ? -15.682 2.563 -0.460 1.00 70.75 170 MET A N 1
ATOM 1369 C CA . MET A 1 170 ? -15.769 3.916 0.058 1.00 70.75 170 MET A CA 1
ATOM 1370 C C . MET A 1 170 ? -16.939 4.689 -0.560 1.00 70.75 170 MET A C 1
ATOM 1372 O O . MET A 1 170 ? -17.801 5.165 0.168 1.00 70.75 170 MET A O 1
ATOM 1376 N N . VAL A 1 171 ? -17.041 4.707 -1.889 1.00 71.06 171 VAL A N 1
ATOM 1377 C CA . VAL A 1 171 ? -18.104 5.427 -2.609 1.00 71.06 171 VAL A CA 1
ATOM 1378 C C . VAL A 1 171 ? -19.500 4.869 -2.308 1.00 71.06 171 VAL A C 1
ATOM 1380 O O . VAL A 1 171 ? -20.448 5.636 -2.164 1.00 71.06 171 VAL A O 1
ATOM 1383 N N . PHE A 1 172 ? -19.651 3.544 -2.229 1.00 78.06 172 PHE A N 1
ATOM 1384 C CA . PHE A 1 172 ? -20.973 2.909 -2.143 1.00 78.06 172 PHE A CA 1
ATOM 1385 C C . PHE A 1 172 ? -21.411 2.525 -0.726 1.00 78.06 172 PHE A C 1
ATOM 1387 O O . PHE A 1 172 ? -22.607 2.354 -0.494 1.00 78.06 172 PHE A O 1
ATOM 1394 N N . PHE A 1 173 ? -20.478 2.356 0.213 1.00 75.75 173 PHE A N 1
ATOM 1395 C CA . PHE A 1 173 ? -20.770 1.816 1.547 1.00 75.75 173 PHE A CA 1
ATOM 1396 C C . PHE A 1 173 ? -20.256 2.689 2.699 1.00 75.75 173 PHE A C 1
ATOM 1398 O O . PHE A 1 173 ? -20.573 2.387 3.851 1.00 75.75 173 PHE A O 1
ATOM 1405 N N . SER A 1 174 ? -19.502 3.761 2.427 1.00 65.62 174 SER A N 1
ATOM 1406 C CA . SER A 1 174 ? -19.102 4.741 3.444 1.00 65.62 174 SER A CA 1
ATOM 1407 C C . SER A 1 174 ? -19.895 6.048 3.291 1.00 65.62 174 SER A C 1
ATOM 1409 O O . SER A 1 174 ? -20.205 6.457 2.174 1.00 65.62 174 SER A O 1
ATOM 1411 N N . PRO A 1 175 ? -20.236 6.738 4.394 1.00 61.09 175 PRO A N 1
ATOM 1412 C CA . PRO A 1 175 ? -20.842 8.063 4.317 1.00 61.09 175 PRO A CA 1
ATOM 1413 C C . PRO A 1 175 ? -19.851 9.075 3.713 1.00 61.09 175 PRO A C 1
ATOM 1415 O O . PRO A 1 175 ? -18.734 9.207 4.216 1.00 61.09 175 PRO A O 1
ATOM 1418 N N . ILE A 1 176 ? -20.283 9.784 2.660 1.00 53.72 176 ILE A N 1
ATOM 1419 C CA . ILE A 1 176 ? -19.496 10.774 1.899 1.00 53.72 176 ILE A CA 1
ATOM 1420 C C . ILE A 1 176 ? -18.955 11.856 2.845 1.00 53.72 176 ILE A C 1
ATOM 1422 O O . ILE A 1 176 ? -19.728 12.525 3.536 1.00 53.72 176 ILE A O 1
ATOM 1426 N N . ARG A 1 177 ? -17.630 12.044 2.878 1.00 54.81 177 ARG A N 1
ATOM 1427 C CA . ARG A 1 177 ? -16.961 13.096 3.658 1.00 54.81 177 ARG A CA 1
ATOM 1428 C C . ARG A 1 177 ? -15.729 13.600 2.907 1.00 54.81 177 ARG A C 1
ATOM 1430 O O . ARG A 1 177 ? -14.857 12.801 2.607 1.00 54.81 177 ARG A O 1
ATOM 1437 N N . ASN A 1 178 ? -15.659 14.922 2.719 1.00 48.25 178 ASN A N 1
ATOM 1438 C CA . ASN A 1 178 ? -14.660 15.656 1.928 1.00 48.25 178 ASN A CA 1
ATOM 1439 C C . ASN A 1 178 ? -13.251 15.022 1.901 1.00 48.25 178 ASN A C 1
ATOM 1441 O O . ASN A 1 178 ? -12.549 14.925 2.913 1.00 48.25 178 ASN A O 1
ATOM 1445 N N . ASP A 1 179 ? -12.823 14.676 0.693 1.00 51.50 179 ASP A N 1
ATOM 1446 C CA . ASP A 1 179 ? -12.017 13.489 0.383 1.00 51.50 179 ASP A CA 1
ATOM 1447 C C . ASP A 1 179 ? -10.502 13.627 0.661 1.00 51.50 179 ASP A C 1
ATOM 1449 O O . ASP A 1 179 ? -9.694 12.748 0.363 1.00 51.50 179 ASP A O 1
ATOM 1453 N N . PHE A 1 180 ? -10.072 14.691 1.333 1.00 44.94 180 PHE A N 1
ATOM 1454 C CA . PHE A 1 180 ? -8.757 14.71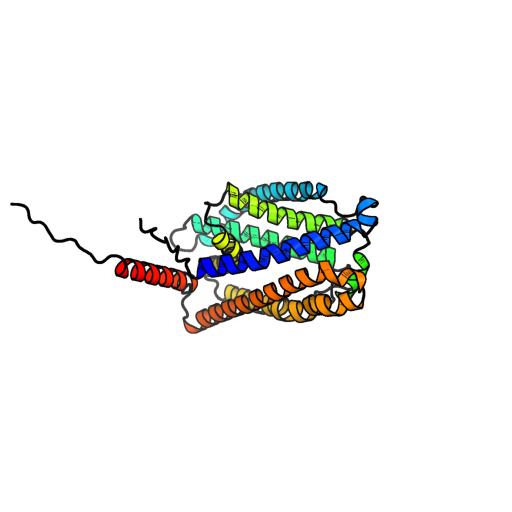0 1.987 1.00 44.94 180 PHE A CA 1
ATOM 1455 C C . PHE A 1 180 ? -8.810 14.143 3.388 1.00 44.94 180 PHE A C 1
ATOM 1457 O O . PHE A 1 180 ? -7.878 13.455 3.798 1.00 44.94 180 PHE A O 1
ATOM 1464 N N . ILE A 1 181 ? -9.895 14.414 4.125 1.00 47.12 181 ILE A N 1
ATOM 1465 C CA . ILE A 1 181 ? -10.127 13.729 5.390 1.00 47.12 181 ILE A CA 1
ATOM 1466 C C . ILE A 1 181 ? -10.180 12.238 5.116 1.00 47.12 181 ILE A C 1
ATOM 1468 O O . ILE A 1 181 ? -9.830 11.510 6.015 1.00 47.12 181 ILE A O 1
ATOM 1472 N N . GLU A 1 182 ? -10.509 11.800 3.898 1.00 42.50 182 GLU A N 1
ATOM 1473 C CA . GLU A 1 182 ? -10.565 10.415 3.440 1.00 42.50 182 GLU A CA 1
ATOM 1474 C C . GLU A 1 182 ? -9.212 9.764 3.097 1.00 42.50 182 GLU A C 1
ATOM 1476 O O . GLU A 1 182 ? -8.967 8.638 3.519 1.00 42.50 182 GLU A O 1
ATOM 1481 N N . MET A 1 183 ? -8.295 10.453 2.406 1.00 48.31 183 MET A N 1
ATOM 1482 C CA . MET A 1 183 ? -6.919 9.959 2.188 1.00 48.31 183 MET A CA 1
ATOM 1483 C C . MET A 1 183 ? -6.041 10.108 3.436 1.00 48.31 183 MET A C 1
ATOM 1485 O O . MET A 1 183 ? -5.249 9.221 3.765 1.00 48.31 183 MET A O 1
ATOM 1489 N N . LEU A 1 184 ? -6.236 11.187 4.197 1.00 42.81 184 LEU A N 1
ATOM 1490 C CA . LEU A 1 184 ? -5.705 11.308 5.549 1.00 42.81 184 LEU A CA 1
ATOM 1491 C C . LEU A 1 184 ? -6.374 10.280 6.465 1.00 42.81 184 LEU A C 1
ATOM 1493 O O . LEU A 1 184 ? -5.660 9.659 7.241 1.00 42.81 184 LEU A O 1
ATOM 1497 N N . LEU A 1 185 ? -7.682 10.010 6.320 1.00 42.56 185 LEU A N 1
ATOM 1498 C CA . LEU A 1 185 ? -8.387 8.913 6.996 1.00 42.56 185 LEU A CA 1
ATOM 1499 C C . LEU A 1 185 ? -7.852 7.587 6.540 1.00 42.56 185 LEU A C 1
ATOM 1501 O O . LEU A 1 185 ? -7.880 6.699 7.345 1.00 42.56 185 LEU A O 1
ATOM 1505 N N . HIS A 1 186 ? -7.397 7.372 5.313 1.00 46.09 186 HIS A N 1
ATOM 1506 C CA . HIS A 1 186 ? -6.877 6.069 4.912 1.00 46.09 186 HIS A CA 1
ATOM 1507 C C . HIS A 1 186 ? -5.654 5.715 5.766 1.00 46.09 186 HIS A C 1
ATOM 1509 O O . HIS A 1 186 ? -5.566 4.619 6.325 1.00 46.09 186 HIS A O 1
ATOM 1515 N N . HIS A 1 187 ? -4.769 6.694 5.964 1.00 45.91 187 HIS A N 1
ATOM 1516 C CA . HIS A 1 187 ? -3.609 6.574 6.841 1.00 45.91 187 HIS A CA 1
ATOM 1517 C C . HIS A 1 187 ? -3.985 6.625 8.333 1.00 45.91 187 HIS A C 1
ATOM 1519 O O . HIS A 1 187 ? -3.504 5.802 9.116 1.00 45.91 187 HIS A O 1
ATOM 1525 N N . LEU A 1 188 ? -4.933 7.484 8.717 1.00 41.50 188 LEU A N 1
ATOM 1526 C CA . LEU A 1 188 ? -5.543 7.522 10.047 1.00 41.50 188 LEU A CA 1
ATOM 1527 C C . LEU A 1 188 ? -6.282 6.219 10.347 1.00 41.50 188 LEU A C 1
ATOM 1529 O O . LEU A 1 188 ? -6.296 5.820 11.485 1.00 41.50 188 LEU A O 1
ATOM 1533 N N . VAL A 1 189 ? -6.844 5.528 9.358 1.00 44.94 189 VAL A N 1
ATOM 1534 C CA . VAL A 1 189 ? -7.591 4.267 9.434 1.00 44.94 189 VAL A CA 1
ATOM 1535 C C . VAL A 1 189 ? -6.610 3.139 9.552 1.00 44.94 189 VAL A C 1
ATOM 1537 O O . VAL A 1 189 ? -6.917 2.232 10.292 1.00 44.94 189 VAL A O 1
ATOM 1540 N N . THR A 1 190 ? -5.434 3.160 8.918 1.00 51.62 190 THR A N 1
ATOM 1541 C CA . THR A 1 190 ? -4.359 2.222 9.287 1.00 51.62 190 THR A CA 1
ATOM 1542 C C . THR A 1 190 ? -3.886 2.439 10.723 1.00 51.62 190 THR A C 1
ATOM 1544 O O . THR A 1 190 ? -3.677 1.467 11.442 1.00 51.62 190 THR A O 1
ATOM 1547 N N . ILE A 1 191 ? -3.797 3.689 11.179 1.00 52.72 191 ILE A N 1
ATOM 1548 C CA . ILE A 1 191 ? -3.420 4.027 12.559 1.00 52.72 191 ILE A CA 1
ATOM 1549 C C . ILE A 1 191 ? -4.540 3.675 13.550 1.00 52.72 191 ILE A C 1
ATOM 1551 O O . ILE A 1 191 ? -4.245 3.127 14.600 1.00 52.72 191 ILE A O 1
ATOM 1555 N N . ILE A 1 192 ? -5.809 3.888 13.197 1.00 48.62 192 ILE A N 1
ATOM 1556 C CA . ILE A 1 192 ? -7.026 3.514 13.931 1.00 48.62 192 ILE A CA 1
ATOM 1557 C C . ILE A 1 192 ? -7.257 2.014 13.810 1.00 48.62 192 ILE A C 1
ATOM 1559 O O . ILE A 1 192 ? -7.796 1.439 14.719 1.00 48.62 192 ILE A O 1
ATOM 1563 N N . LEU A 1 193 ? -6.833 1.327 12.754 1.00 48.44 193 LEU A N 1
ATOM 1564 C CA . LEU A 1 193 ? -6.891 -0.134 12.638 1.00 48.44 193 LEU A CA 1
ATOM 1565 C C . LEU A 1 193 ? -5.913 -0.773 13.591 1.00 48.44 193 LEU A C 1
ATOM 1567 O O . LEU A 1 193 ? -6.245 -1.757 14.231 1.00 48.44 193 LEU A O 1
ATOM 1571 N N . ILE A 1 194 ? -4.706 -0.222 13.660 1.00 57.28 194 ILE A N 1
ATOM 1572 C CA . ILE A 1 194 ? -3.701 -0.631 14.628 1.00 57.28 194 ILE A CA 1
ATOM 1573 C C . ILE A 1 194 ? -4.165 -0.223 16.031 1.00 57.28 194 ILE A C 1
ATOM 1575 O O . ILE A 1 194 ? -4.098 -1.033 16.946 1.00 57.28 194 ILE A O 1
ATOM 1579 N N . GLY A 1 195 ? -4.709 0.982 16.190 1.00 54.84 195 GLY A N 1
ATOM 1580 C CA . GLY A 1 195 ? -5.260 1.513 17.434 1.00 54.84 195 GLY A CA 1
ATOM 1581 C C . GLY A 1 195 ? -6.480 0.742 17.932 1.00 54.84 195 GLY A C 1
ATOM 1582 O O . GLY A 1 195 ? -6.548 0.451 19.114 1.00 54.84 195 GLY A O 1
ATOM 1583 N N . ASP A 1 196 ? -7.385 0.323 17.049 1.00 46.00 196 ASP A N 1
ATOM 1584 C CA . ASP A 1 196 ? -8.589 -0.479 17.297 1.00 46.00 196 ASP A CA 1
ATOM 1585 C C . ASP A 1 196 ? -8.241 -1.961 17.427 1.00 46.00 196 ASP A C 1
ATOM 1587 O O . ASP A 1 196 ? -8.882 -2.661 18.201 1.00 46.00 196 ASP A O 1
ATOM 1591 N N . ALA A 1 197 ? -7.219 -2.463 16.726 1.00 57.94 197 ALA A N 1
ATOM 1592 C CA . ALA A 1 197 ? -6.659 -3.785 16.994 1.00 57.94 197 ALA A CA 1
ATOM 1593 C C . ALA A 1 197 ? -6.127 -3.811 18.425 1.00 57.94 197 ALA A C 1
ATOM 1595 O O . ALA A 1 197 ? -6.552 -4.647 19.218 1.00 57.94 197 ALA A O 1
ATOM 1596 N N . ILE A 1 198 ? -5.294 -2.831 18.780 1.00 56.75 198 ILE A N 1
ATOM 1597 C CA . ILE A 1 198 ? -4.798 -2.636 20.138 1.00 56.75 198 ILE A CA 1
ATOM 1598 C C . ILE A 1 198 ? -5.974 -2.460 21.101 1.00 56.75 198 ILE A C 1
ATOM 1600 O O . ILE A 1 198 ? -6.023 -3.181 22.081 1.00 56.75 198 ILE A O 1
ATOM 1604 N N . LYS A 1 199 ? -6.966 -1.610 20.815 1.00 55.94 199 LYS A N 1
ATOM 1605 C CA . LYS A 1 199 ? -8.137 -1.366 21.673 1.00 55.94 199 LYS A CA 1
ATOM 1606 C C . LYS A 1 199 ? -9.008 -2.610 21.850 1.00 55.94 199 LYS A C 1
ATOM 1608 O O . LYS A 1 199 ? -9.439 -2.879 22.961 1.00 55.94 199 LYS A O 1
ATOM 1613 N N . SER A 1 200 ? -9.241 -3.394 20.798 1.00 52.25 200 SER A N 1
ATOM 1614 C CA . SER A 1 200 ? -10.013 -4.642 20.875 1.00 52.25 200 SER A CA 1
ATOM 1615 C C . SER A 1 200 ? -9.261 -5.728 21.655 1.00 52.25 200 SER A C 1
ATOM 1617 O O . SER A 1 200 ? -9.872 -6.485 22.406 1.00 52.25 200 SER A O 1
ATOM 1619 N N . VAL A 1 201 ? -7.924 -5.753 21.575 1.00 57.66 201 VAL A N 1
ATOM 1620 C CA . VAL A 1 201 ? -7.076 -6.620 22.409 1.00 57.66 201 VAL A CA 1
ATOM 1621 C C . VAL A 1 201 ? -6.969 -6.075 23.846 1.00 57.66 201 VAL A C 1
ATOM 1623 O O . VAL A 1 201 ? -6.936 -6.855 24.795 1.00 57.66 201 VAL A O 1
ATOM 1626 N N . VAL A 1 202 ? -6.994 -4.752 24.046 1.00 54.59 202 VAL A N 1
ATOM 1627 C CA . VAL A 1 202 ? -7.047 -4.090 25.367 1.00 54.59 202 VAL A CA 1
ATOM 1628 C C . VAL A 1 202 ? -8.367 -4.420 26.053 1.00 54.59 202 VAL A C 1
ATOM 1630 O O . VAL A 1 202 ? -8.361 -4.761 27.232 1.00 54.59 202 VAL A O 1
ATOM 1633 N N . ASP A 1 203 ? -9.478 -4.411 25.314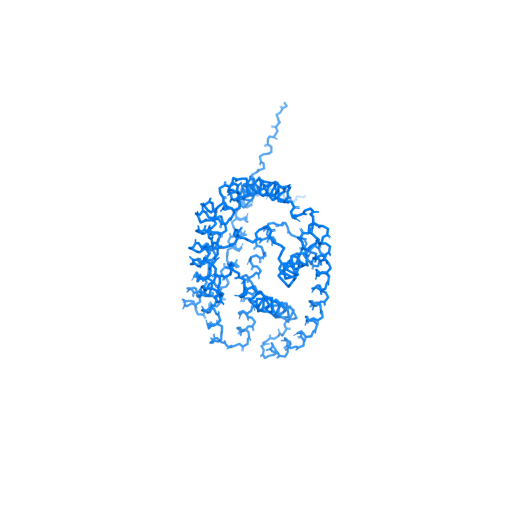 1.00 52.69 203 ASP A N 1
ATOM 1634 C CA . ASP A 1 203 ? -10.796 -4.844 25.788 1.00 52.69 203 ASP A CA 1
ATOM 1635 C C . ASP A 1 203 ? -10.799 -6.333 26.199 1.00 52.69 203 ASP A C 1
ATOM 1637 O O . ASP A 1 203 ? -11.644 -6.739 26.996 1.00 52.69 203 ASP A O 1
ATOM 1641 N N . THR A 1 204 ? -9.832 -7.127 25.711 1.00 60.41 204 THR A N 1
ATOM 1642 C CA . THR A 1 204 ? -9.586 -8.529 26.110 1.00 60.41 204 THR A CA 1
ATOM 1643 C C . THR A 1 204 ? -8.754 -8.634 27.408 1.00 60.41 204 THR A C 1
ATOM 1645 O O . THR A 1 204 ? -8.611 -9.713 27.976 1.00 60.41 204 THR A O 1
ATOM 1648 N N . GLY A 1 205 ? -8.196 -7.524 27.911 1.00 57.50 205 GLY A N 1
ATOM 1649 C CA . GLY A 1 205 ? -7.442 -7.450 29.171 1.00 57.50 205 GLY A CA 1
ATOM 1650 C C . GLY A 1 205 ? -5.991 -7.949 29.111 1.00 57.50 205 GLY A C 1
ATOM 1651 O O . GLY A 1 205 ? -5.326 -8.006 30.144 1.00 57.50 205 GLY A O 1
ATOM 1652 N N . ASN A 1 206 ? -5.467 -8.306 27.929 1.00 65.19 206 ASN A N 1
ATOM 1653 C CA . ASN A 1 206 ? -4.131 -8.899 27.779 1.00 65.19 206 ASN A CA 1
ATOM 1654 C C . ASN A 1 206 ? -3.050 -7.860 27.419 1.00 65.19 206 ASN A C 1
ATOM 1656 O O . ASN A 1 206 ? -2.516 -7.845 26.308 1.00 65.19 206 ASN A O 1
ATOM 1660 N N . THR A 1 207 ? -2.713 -6.993 28.379 1.00 68.25 207 THR A N 1
ATOM 1661 C CA . THR A 1 207 ? -1.720 -5.908 28.236 1.00 68.25 207 THR A CA 1
ATOM 1662 C C . THR A 1 207 ? -0.346 -6.355 27.697 1.00 68.25 207 THR A C 1
ATOM 1664 O O . THR A 1 207 ? 0.194 -5.651 26.842 1.00 68.25 207 THR A O 1
ATOM 1667 N N . PRO A 1 208 ? 0.236 -7.505 28.106 1.00 73.06 208 PRO A N 1
ATOM 1668 C CA . PRO A 1 208 ? 1.529 -7.956 27.579 1.00 73.06 208 PRO A CA 1
ATOM 1669 C C . PRO A 1 208 ? 1.553 -8.173 26.059 1.00 73.06 208 PRO A C 1
ATOM 1671 O O . PRO A 1 208 ? 2.515 -7.779 25.402 1.00 73.06 208 PRO A O 1
ATOM 1674 N N . LEU A 1 209 ? 0.492 -8.756 25.485 1.00 70.75 209 LEU A N 1
ATOM 1675 C CA . LEU A 1 209 ? 0.415 -9.025 24.045 1.00 70.75 209 LEU A CA 1
ATOM 1676 C C . LEU A 1 209 ? 0.437 -7.725 23.228 1.00 70.75 209 LEU A C 1
ATOM 1678 O O . LEU A 1 209 ? 1.141 -7.630 22.226 1.00 70.75 209 LEU A O 1
ATOM 1682 N N . ILE A 1 210 ? -0.286 -6.706 23.690 1.00 70.44 210 ILE A N 1
ATOM 1683 C CA . ILE A 1 210 ? -0.343 -5.385 23.051 1.00 70.44 210 ILE A CA 1
ATOM 1684 C C . ILE A 1 210 ? 1.028 -4.731 23.015 1.00 70.44 210 ILE A C 1
ATOM 1686 O O . ILE A 1 210 ? 1.441 -4.220 21.977 1.00 70.44 210 ILE A O 1
ATOM 1690 N N . VAL A 1 211 ? 1.736 -4.755 24.145 1.00 75.62 211 VAL A N 1
ATOM 1691 C CA . VAL A 1 211 ? 3.067 -4.158 24.256 1.00 75.62 211 VAL A CA 1
ATOM 1692 C C . VAL A 1 211 ? 4.024 -4.838 23.280 1.00 75.62 211 VAL A C 1
ATOM 1694 O O . VAL A 1 211 ? 4.725 -4.156 22.535 1.00 75.62 211 VAL A O 1
ATOM 1697 N N . VAL A 1 212 ? 3.996 -6.173 23.210 1.00 80.88 212 VAL A N 1
ATOM 1698 C CA . VAL A 1 212 ? 4.806 -6.946 22.256 1.00 80.88 212 VAL A CA 1
ATOM 1699 C C . VAL A 1 212 ? 4.473 -6.566 20.811 1.00 80.88 212 VAL A C 1
ATOM 1701 O O . VAL A 1 212 ? 5.376 -6.226 20.050 1.00 80.88 212 VAL A O 1
ATOM 1704 N N . MET A 1 213 ? 3.192 -6.560 20.431 1.00 75.12 213 MET A N 1
ATOM 1705 C CA . MET A 1 213 ? 2.765 -6.202 19.072 1.00 75.12 213 MET A CA 1
ATOM 1706 C C . MET A 1 213 ? 3.142 -4.761 18.704 1.00 75.12 213 MET A C 1
ATOM 1708 O O . MET A 1 213 ? 3.581 -4.508 17.583 1.00 75.12 213 MET A O 1
ATOM 1712 N N . TYR A 1 214 ? 3.028 -3.826 19.649 1.00 77.94 214 TYR A N 1
ATOM 1713 C CA . TYR A 1 214 ? 3.427 -2.434 19.465 1.00 77.94 214 TYR A CA 1
ATOM 1714 C C . TYR A 1 214 ? 4.937 -2.292 19.226 1.00 77.94 214 TYR A C 1
ATOM 1716 O O . TYR A 1 214 ? 5.347 -1.588 18.305 1.00 77.94 214 TYR A O 1
ATOM 1724 N N . PHE A 1 215 ? 5.780 -2.987 19.996 1.00 82.56 215 PHE A N 1
ATOM 1725 C CA . PHE A 1 215 ? 7.227 -2.966 19.765 1.00 82.56 215 PHE A CA 1
ATOM 1726 C C . PHE A 1 215 ? 7.612 -3.615 18.434 1.00 82.56 215 PHE A C 1
ATOM 1728 O O . PHE A 1 215 ? 8.459 -3.076 17.724 1.00 82.56 215 PHE A O 1
ATOM 1735 N N . VAL A 1 216 ? 6.965 -4.722 18.055 1.00 82.94 216 VAL A N 1
ATOM 1736 C CA . VAL A 1 216 ? 7.162 -5.345 16.735 1.00 82.94 216 VAL A CA 1
ATOM 1737 C C . VAL A 1 216 ? 6.809 -4.363 15.616 1.00 82.94 216 VAL A C 1
ATOM 1739 O O . VAL A 1 216 ? 7.572 -4.228 14.659 1.00 82.94 216 VAL A O 1
ATOM 1742 N N . LEU A 1 217 ? 5.703 -3.625 15.744 1.00 81.88 217 LEU A N 1
ATOM 1743 C CA . LEU A 1 217 ? 5.335 -2.567 14.803 1.00 81.88 217 LEU A CA 1
ATOM 1744 C C . LEU A 1 217 ? 6.393 -1.456 14.758 1.00 81.88 217 LEU A C 1
ATOM 1746 O O . LEU A 1 217 ? 6.848 -1.102 13.675 1.00 81.88 217 LEU A O 1
ATOM 1750 N N . LEU A 1 218 ? 6.801 -0.923 15.913 1.00 84.19 218 LEU A N 1
ATOM 1751 C CA . LEU A 1 218 ? 7.754 0.186 15.991 1.00 84.19 218 LEU A CA 1
ATOM 1752 C C . LEU A 1 218 ? 9.096 -0.186 15.342 1.00 84.19 218 LEU A C 1
ATOM 1754 O O . LEU A 1 218 ? 9.624 0.571 14.528 1.00 84.19 218 LEU A O 1
ATOM 1758 N N . LEU A 1 219 ? 9.611 -1.378 15.653 1.00 87.50 219 LEU A N 1
ATOM 1759 C CA . LEU A 1 219 ? 10.862 -1.891 15.097 1.00 87.50 219 LEU A CA 1
ATOM 1760 C C . LEU A 1 219 ? 10.746 -2.186 13.598 1.00 87.50 219 LEU A C 1
ATOM 1762 O O . LEU A 1 219 ? 11.603 -1.758 12.826 1.00 87.50 219 LEU A O 1
ATOM 1766 N N . SER A 1 220 ? 9.686 -2.879 13.169 1.00 84.88 220 SER A N 1
ATOM 1767 C CA . SER A 1 220 ? 9.497 -3.228 11.754 1.00 84.88 220 SER A CA 1
ATOM 1768 C C . SER A 1 220 ? 9.271 -1.994 10.878 1.00 84.88 220 SER A C 1
ATOM 1770 O O . SER A 1 220 ? 9.867 -1.894 9.804 1.00 84.88 220 SER A O 1
ATOM 1772 N N . TRP A 1 221 ? 8.478 -1.021 11.336 1.00 86.31 221 TRP A N 1
ATOM 1773 C CA . TRP A 1 221 ? 8.257 0.237 10.624 1.00 86.31 221 TRP A CA 1
ATOM 1774 C C . TRP A 1 221 ? 9.531 1.076 10.563 1.00 86.31 221 TRP A C 1
ATOM 1776 O O . TRP A 1 221 ? 9.907 1.531 9.483 1.00 86.31 221 TRP A O 1
ATOM 1786 N N . GLY A 1 222 ? 10.226 1.248 11.694 1.00 87.62 222 GLY A N 1
ATOM 1787 C CA . GLY A 1 222 ? 11.494 1.975 11.746 1.00 87.62 222 GLY A CA 1
ATOM 1788 C C . GLY A 1 222 ? 12.529 1.371 10.796 1.00 87.62 222 GLY A C 1
ATOM 1789 O O . GLY A 1 222 ? 13.103 2.077 9.971 1.00 87.62 222 GLY A O 1
ATOM 1790 N N . TYR A 1 223 ? 12.699 0.049 10.825 1.00 88.38 223 TYR A N 1
ATOM 1791 C CA . TYR A 1 223 ? 13.626 -0.642 9.933 1.00 88.38 223 TYR A CA 1
ATOM 1792 C C . TYR A 1 223 ? 13.235 -0.504 8.455 1.00 88.38 223 TYR A C 1
ATOM 1794 O O . TYR A 1 223 ? 14.028 -0.047 7.634 1.00 88.38 223 TYR A O 1
ATOM 1802 N N . THR A 1 224 ? 12.003 -0.854 8.090 1.00 85.19 224 THR A N 1
ATOM 1803 C CA . THR A 1 224 ? 11.608 -0.888 6.673 1.00 85.19 224 THR A CA 1
ATOM 1804 C C . THR A 1 224 ? 11.461 0.504 6.058 1.00 85.19 224 THR A C 1
ATOM 1806 O O . THR A 1 224 ? 11.824 0.698 4.899 1.00 85.19 224 THR A O 1
ATOM 1809 N N . ARG A 1 225 ? 10.964 1.495 6.810 1.00 88.94 225 ARG A N 1
ATOM 1810 C CA . ARG A 1 225 ? 10.629 2.830 6.281 1.00 88.94 225 ARG A CA 1
ATOM 1811 C C . ARG A 1 225 ? 11.672 3.900 6.563 1.00 88.94 225 ARG A C 1
ATOM 1813 O O . ARG A 1 225 ? 11.775 4.821 5.763 1.00 88.94 225 ARG A O 1
ATOM 1820 N N . LEU A 1 226 ? 12.442 3.795 7.649 1.00 90.94 226 LEU A N 1
ATOM 1821 C CA . LEU A 1 226 ? 13.491 4.775 7.957 1.00 90.94 226 LEU A CA 1
ATOM 1822 C C . LEU A 1 226 ? 14.900 4.299 7.612 1.00 90.94 226 LEU A C 1
ATOM 1824 O O . LEU A 1 226 ? 15.785 5.137 7.473 1.00 90.94 226 LEU A O 1
ATOM 1828 N N . TYR A 1 227 ? 15.111 2.990 7.448 1.00 91.44 227 TYR A N 1
ATOM 1829 C CA . TYR A 1 227 ? 16.397 2.452 7.013 1.00 91.44 227 TYR A CA 1
ATOM 1830 C C . TYR A 1 227 ? 16.336 1.887 5.587 1.00 91.44 227 TYR A C 1
ATOM 1832 O O . TYR A 1 227 ? 16.937 2.456 4.677 1.00 91.44 227 TYR A O 1
ATOM 1840 N N . VAL A 1 228 ? 15.564 0.821 5.350 1.00 89.62 228 VAL A N 1
ATOM 1841 C CA . VAL A 1 228 ? 15.540 0.153 4.034 1.00 89.62 228 VAL A CA 1
ATOM 1842 C C . VAL A 1 228 ? 15.072 1.104 2.928 1.00 89.62 228 VAL A C 1
ATOM 1844 O O . VAL A 1 228 ? 15.707 1.206 1.881 1.00 89.62 228 VAL A O 1
ATOM 1847 N N . TYR A 1 229 ? 13.995 1.849 3.163 1.00 89.00 229 TYR A N 1
ATOM 1848 C CA . TYR A 1 229 ? 13.430 2.758 2.168 1.00 89.00 229 TYR A CA 1
ATOM 1849 C C . TYR A 1 229 ? 14.398 3.876 1.707 1.00 89.00 229 TYR A C 1
ATOM 1851 O O . TYR A 1 229 ? 14.670 3.939 0.510 1.00 89.00 229 TYR A O 1
ATOM 1859 N N . PRO A 1 230 ? 14.990 4.729 2.568 1.00 92.62 230 PRO A N 1
ATOM 1860 C CA . PRO A 1 230 ? 15.905 5.771 2.091 1.00 92.62 230 PRO A CA 1
ATOM 1861 C C . PRO A 1 230 ? 17.256 5.228 1.600 1.00 92.62 230 PRO A C 1
ATOM 1863 O O . PRO A 1 230 ? 17.738 5.658 0.553 1.00 92.62 230 PRO A O 1
ATOM 1866 N N . PHE A 1 231 ? 17.873 4.287 2.324 1.00 89.62 231 PHE A N 1
ATOM 1867 C CA . PHE A 1 231 ? 19.250 3.864 2.034 1.00 89.62 231 PHE A CA 1
ATOM 1868 C C . PHE A 1 231 ? 19.349 2.809 0.939 1.00 89.62 231 PHE A C 1
ATOM 1870 O O . PHE A 1 231 ? 20.372 2.741 0.266 1.00 89.62 231 PHE A O 1
ATOM 1877 N N . HIS A 1 232 ? 18.310 1.996 0.737 1.00 87.12 232 HIS A N 1
ATOM 1878 C CA . HIS A 1 232 ? 18.300 1.013 -0.341 1.00 87.12 232 HIS A CA 1
ATOM 1879 C C . HIS A 1 232 ? 17.388 1.443 -1.486 1.00 87.12 232 HIS A C 1
ATOM 1881 O O . HIS A 1 232 ? 17.848 1.465 -2.622 1.00 87.12 232 HIS A O 1
ATOM 1887 N N . LEU A 1 233 ? 16.130 1.817 -1.236 1.00 86.81 233 LEU A N 1
ATOM 1888 C CA . LEU A 1 233 ? 15.203 2.120 -2.334 1.00 86.81 233 LEU A CA 1
ATOM 1889 C C . LEU A 1 233 ? 15.520 3.468 -3.002 1.00 86.81 233 LEU A C 1
ATOM 1891 O O . LEU A 1 233 ? 15.827 3.500 -4.191 1.00 86.81 233 LEU A O 1
ATOM 1895 N N . ILE A 1 234 ? 15.494 4.568 -2.240 1.00 88.94 234 ILE A N 1
ATOM 1896 C CA . ILE A 1 234 ? 15.708 5.921 -2.784 1.00 88.94 234 ILE A CA 1
ATOM 1897 C C . ILE A 1 234 ? 17.133 6.073 -3.325 1.00 88.94 234 ILE A C 1
ATOM 1899 O O . ILE A 1 234 ? 17.316 6.598 -4.420 1.00 88.94 234 ILE A O 1
ATOM 1903 N N . TYR A 1 235 ? 18.142 5.575 -2.602 1.00 89.06 235 TYR A N 1
ATOM 1904 C CA . TYR A 1 235 ? 19.529 5.615 -3.072 1.00 89.06 235 TYR A CA 1
ATOM 1905 C C . TYR A 1 235 ? 19.705 4.932 -4.438 1.00 89.06 235 TYR A C 1
ATOM 1907 O O . TYR A 1 235 ? 20.280 5.527 -5.350 1.00 89.06 235 TYR A O 1
ATOM 1915 N N . ASN A 1 236 ? 19.174 3.714 -4.617 1.00 84.75 236 ASN A N 1
ATOM 1916 C CA . ASN A 1 236 ? 19.279 3.024 -5.905 1.00 84.75 236 ASN A CA 1
ATOM 1917 C C . ASN A 1 236 ? 18.487 3.749 -7.003 1.00 84.75 236 ASN A C 1
ATOM 1919 O O . ASN A 1 236 ? 18.970 3.848 -8.129 1.00 84.75 236 ASN A O 1
ATOM 1923 N N . ALA A 1 237 ? 17.314 4.295 -6.677 1.00 84.00 237 ALA A N 1
ATOM 1924 C CA . ALA A 1 237 ? 16.473 5.010 -7.634 1.00 84.00 237 ALA A CA 1
ATOM 1925 C C . ALA A 1 237 ? 17.083 6.339 -8.124 1.00 84.00 237 ALA A C 1
ATOM 1927 O O . ALA A 1 237 ? 16.895 6.709 -9.283 1.00 84.00 237 ALA A O 1
ATOM 1928 N N . ILE A 1 238 ? 17.829 7.048 -7.268 1.00 86.19 238 ILE A N 1
ATOM 1929 C CA . ILE A 1 238 ? 18.448 8.342 -7.601 1.00 86.19 238 ILE A CA 1
ATOM 1930 C C . ILE A 1 238 ? 19.842 8.183 -8.213 1.00 86.19 238 ILE A C 1
ATOM 1932 O O . ILE A 1 238 ? 20.188 8.940 -9.116 1.00 86.19 238 ILE A O 1
ATOM 1936 N N . PHE A 1 239 ? 20.654 7.242 -7.725 1.00 85.06 239 PHE A N 1
ATOM 1937 C CA . PHE A 1 239 ? 22.069 7.162 -8.104 1.00 85.06 239 PHE A CA 1
ATOM 1938 C C . PHE A 1 239 ? 22.372 5.975 -9.020 1.00 85.06 239 PHE A C 1
ATOM 1940 O O . PHE A 1 239 ? 22.945 6.159 -10.087 1.00 85.06 239 PHE A O 1
ATOM 1947 N N . VAL A 1 240 ? 21.944 4.768 -8.644 1.00 83.56 240 VAL A N 1
ATOM 1948 C CA . VAL A 1 240 ? 22.376 3.528 -9.315 1.00 83.56 240 VAL A CA 1
ATOM 1949 C C . VAL A 1 240 ? 21.675 3.321 -10.657 1.00 83.56 240 VAL A C 1
ATOM 1951 O O . VAL A 1 240 ? 22.323 3.027 -11.659 1.00 83.56 240 VAL A O 1
ATOM 1954 N N . ILE A 1 241 ? 20.349 3.483 -10.701 1.00 79.38 241 ILE A N 1
ATOM 1955 C CA . ILE A 1 241 ? 19.574 3.274 -11.933 1.00 79.38 241 ILE A CA 1
ATOM 1956 C C . ILE A 1 241 ? 19.951 4.309 -13.009 1.00 79.38 241 ILE A C 1
ATOM 1958 O O . ILE A 1 241 ? 20.170 3.904 -14.153 1.00 79.38 241 ILE A O 1
ATOM 1962 N N . PRO A 1 242 ? 20.088 5.614 -12.690 1.00 79.38 242 PRO A N 1
ATOM 1963 C CA . PRO A 1 242 ? 20.500 6.601 -13.682 1.00 79.38 242 PRO A CA 1
ATOM 1964 C C . PRO A 1 242 ? 21.891 6.407 -14.273 1.00 79.38 242 PRO A C 1
ATOM 1966 O O . PRO A 1 242 ? 22.091 6.669 -15.457 1.00 79.38 242 PRO A O 1
ATOM 1969 N N . GLU A 1 243 ? 22.839 5.937 -13.465 1.00 79.75 243 GLU A N 1
ATOM 1970 C CA . GLU A 1 243 ? 24.190 5.623 -13.928 1.00 79.75 243 GLU A CA 1
ATOM 1971 C C . GLU A 1 243 ? 24.191 4.412 -14.876 1.00 79.75 243 GLU A C 1
ATOM 1973 O O . GLU A 1 243 ? 24.907 4.407 -15.876 1.00 79.75 243 GLU A O 1
ATOM 1978 N N . ALA A 1 244 ? 23.334 3.420 -14.611 1.00 75.12 244 ALA A N 1
ATOM 1979 C CA . ALA A 1 244 ? 23.217 2.214 -15.426 1.00 75.12 244 ALA A CA 1
ATOM 1980 C C . ALA A 1 244 ? 22.436 2.420 -16.738 1.00 75.12 244 ALA A C 1
ATOM 1982 O O . ALA A 1 244 ? 22.738 1.767 -17.737 1.00 75.12 244 ALA A O 1
ATOM 1983 N N . ASN A 1 245 ? 21.438 3.312 -16.767 1.00 71.25 245 ASN A N 1
ATOM 1984 C CA . ASN A 1 245 ? 20.661 3.593 -17.977 1.00 71.25 245 ASN A CA 1
ATOM 1985 C C . ASN A 1 245 ? 20.375 5.097 -18.164 1.00 71.25 245 ASN A C 1
ATOM 1987 O O . ASN A 1 245 ? 19.255 5.545 -17.897 1.00 71.25 245 ASN A O 1
ATOM 1991 N N . PRO A 1 246 ? 21.345 5.870 -18.701 1.00 69.75 246 PRO A N 1
ATOM 1992 C CA . PRO A 1 246 ? 21.232 7.320 -18.896 1.00 69.75 246 PRO A CA 1
ATOM 1993 C C . PRO A 1 246 ? 20.057 7.766 -19.783 1.00 69.75 246 PRO A C 1
ATOM 1995 O O . PRO A 1 246 ? 19.626 8.916 -19.708 1.00 69.75 246 PRO A O 1
ATOM 1998 N N . GLN A 1 247 ? 19.521 6.873 -20.621 1.00 65.19 247 GLN A N 1
ATOM 1999 C CA . GLN A 1 247 ? 18.451 7.189 -21.573 1.00 65.19 247 GLN A CA 1
ATOM 2000 C C . GLN A 1 247 ? 17.057 7.199 -20.925 1.00 65.19 247 GLN A C 1
ATOM 2002 O O . GLN A 1 247 ? 16.149 7.848 -21.440 1.00 65.19 247 GLN A O 1
ATOM 2007 N N . VAL A 1 248 ? 16.890 6.539 -19.772 1.00 61.69 248 VAL A N 1
ATOM 2008 C CA . VAL A 1 248 ? 15.605 6.425 -19.048 1.00 61.69 248 VAL A CA 1
ATOM 2009 C C . VAL A 1 248 ? 15.474 7.479 -17.924 1.00 61.69 248 VAL A C 1
ATOM 2011 O O . VAL A 1 248 ? 14.438 7.600 -17.274 1.00 61.69 248 VAL A O 1
ATOM 2014 N N . VAL A 1 249 ? 16.504 8.311 -17.720 1.00 60.78 249 VAL A N 1
ATOM 2015 C CA . VAL A 1 249 ? 16.686 9.129 -16.502 1.00 60.78 249 VAL A CA 1
ATOM 2016 C C . VAL A 1 249 ? 15.821 10.379 -16.423 1.00 60.78 249 VAL A C 1
ATOM 2018 O O . VAL A 1 249 ? 15.415 10.770 -15.334 1.00 60.78 249 VAL A O 1
ATOM 2021 N N . GLY A 1 250 ? 15.529 11.018 -17.554 1.00 64.25 250 GLY A N 1
ATOM 2022 C CA . G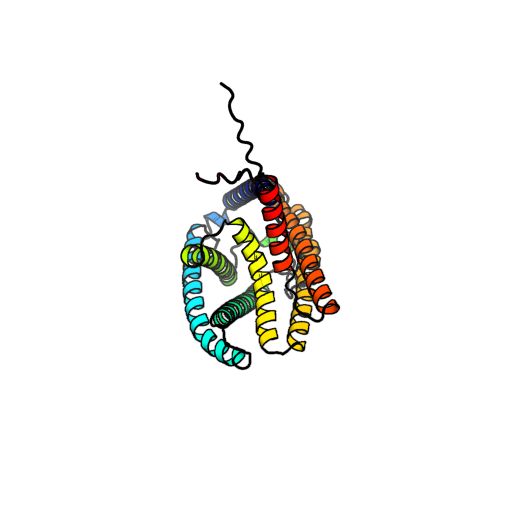LY A 1 250 ? 14.929 12.352 -17.555 1.00 64.25 250 GLY A CA 1
ATOM 2023 C C . GLY A 1 250 ? 13.461 12.375 -17.122 1.00 64.25 250 GLY A C 1
ATOM 2024 O O . GLY A 1 250 ? 13.116 12.683 -15.987 1.00 64.25 250 GLY A O 1
ATOM 2025 N N . ILE A 1 251 ? 12.570 12.105 -18.071 1.00 61.56 251 ILE A N 1
ATOM 2026 C CA . ILE A 1 251 ? 11.136 12.407 -17.930 1.00 61.56 251 ILE A CA 1
ATOM 2027 C C . ILE A 1 251 ? 10.422 11.417 -16.993 1.00 61.56 251 ILE A C 1
ATOM 2029 O O . ILE A 1 251 ? 9.401 11.764 -16.412 1.00 61.56 251 ILE A O 1
ATOM 2033 N N . PHE A 1 252 ? 10.972 10.214 -16.813 1.00 67.12 252 PHE A N 1
ATOM 2034 C CA . PHE A 1 252 ? 10.383 9.171 -15.974 1.00 67.12 252 PHE A CA 1
ATOM 2035 C C . PHE A 1 252 ? 10.960 9.144 -14.546 1.00 67.12 252 PHE A C 1
ATOM 2037 O O . PHE A 1 252 ? 10.205 9.152 -13.586 1.00 67.12 252 PHE A O 1
ATOM 2044 N N . LEU A 1 253 ? 12.287 9.158 -14.357 1.00 73.38 253 LEU A N 1
ATOM 2045 C CA . LEU A 1 253 ? 12.852 8.923 -13.016 1.00 73.38 253 LEU A CA 1
ATOM 2046 C C . LEU A 1 253 ? 12.827 10.148 -12.088 1.00 73.38 253 LEU A C 1
ATOM 2048 O O . LEU A 1 253 ? 12.655 9.983 -10.881 1.00 73.38 253 LEU A O 1
ATOM 2052 N N . TYR A 1 254 ? 12.989 11.377 -12.591 1.00 80.50 254 TYR A N 1
ATOM 2053 C CA . TYR A 1 254 ? 12.992 12.573 -11.733 1.00 80.50 254 TYR A CA 1
ATOM 2054 C C . TYR A 1 254 ? 11.663 12.854 -11.001 1.00 80.50 254 TYR A C 1
ATOM 2056 O O . TYR A 1 254 ? 11.712 13.051 -9.781 1.00 80.50 254 TYR A O 1
ATOM 2064 N N . PRO A 1 255 ? 10.490 12.878 -11.666 1.00 81.50 255 PRO A N 1
ATOM 2065 C CA . PRO A 1 255 ? 9.211 13.077 -10.977 1.00 81.50 255 PRO A CA 1
ATOM 2066 C C . PRO A 1 255 ? 8.902 11.943 -9.988 1.00 81.50 255 PRO A C 1
ATOM 2068 O O . PRO A 1 255 ? 8.558 12.227 -8.836 1.00 81.50 255 PRO A O 1
ATOM 2071 N N . GLY A 1 256 ? 9.122 10.682 -10.372 1.00 79.88 256 GLY A N 1
ATOM 2072 C CA . GLY A 1 256 ? 8.995 9.534 -9.475 1.00 79.88 256 GLY A CA 1
ATOM 2073 C C . GLY A 1 256 ? 9.875 9.654 -8.226 1.00 79.88 256 GLY A C 1
ATOM 2074 O O . GLY A 1 256 ? 9.389 9.498 -7.104 1.00 79.88 256 GLY A O 1
ATOM 2075 N N . ASN A 1 257 ? 11.147 10.034 -8.380 1.00 86.38 257 ASN A N 1
ATOM 2076 C CA . ASN A 1 257 ? 12.062 10.241 -7.254 1.00 86.38 257 ASN A CA 1
ATOM 2077 C C . ASN A 1 257 ? 11.618 11.384 -6.324 1.00 86.38 257 ASN A C 1
ATOM 2079 O O . ASN A 1 257 ? 11.768 11.276 -5.104 1.00 86.38 257 ASN A O 1
ATOM 2083 N N . ALA A 1 258 ? 11.021 12.454 -6.860 1.00 85.50 258 ALA A N 1
ATOM 2084 C CA . ALA A 1 258 ? 10.452 13.524 -6.041 1.00 85.50 258 ALA A CA 1
ATOM 2085 C C . ALA A 1 258 ? 9.290 13.017 -5.166 1.00 85.50 258 ALA A C 1
ATOM 2087 O O . ALA A 1 258 ? 9.252 13.308 -3.966 1.00 85.50 258 ALA A O 1
ATOM 2088 N N . LEU A 1 259 ? 8.390 12.199 -5.730 1.00 84.31 259 LEU A N 1
ATOM 2089 C CA . LEU A 1 259 ? 7.307 11.555 -4.976 1.00 84.31 259 LEU A CA 1
ATOM 2090 C C . LEU A 1 259 ? 7.853 10.604 -3.901 1.00 84.31 259 LEU A C 1
ATOM 2092 O O . LEU A 1 259 ? 7.367 10.616 -2.768 1.00 84.31 259 LEU A O 1
ATOM 2096 N N . LEU A 1 260 ? 8.899 9.828 -4.212 1.00 88.06 260 LEU A N 1
ATOM 2097 C CA . LEU A 1 260 ? 9.540 8.927 -3.248 1.00 88.06 260 LEU A CA 1
ATOM 2098 C C . LEU A 1 260 ? 10.153 9.684 -2.057 1.00 88.06 260 LEU A C 1
ATOM 2100 O O . LEU A 1 260 ? 9.996 9.248 -0.911 1.00 88.06 260 LEU A O 1
ATOM 2104 N N . CYS A 1 261 ? 10.810 10.821 -2.306 1.00 89.38 261 CYS A N 1
ATOM 2105 C CA . CYS A 1 261 ? 11.380 11.688 -1.270 1.00 89.38 261 CYS A CA 1
ATOM 2106 C C . CYS A 1 261 ? 10.300 12.357 -0.412 1.00 89.38 261 CYS A C 1
ATOM 2108 O O . CYS A 1 261 ? 10.412 12.384 0.814 1.00 89.38 261 CYS A O 1
ATOM 2110 N N . MET A 1 262 ? 9.223 12.849 -1.026 1.00 84.19 262 MET A N 1
ATOM 2111 C CA . MET A 1 262 ? 8.088 13.396 -0.282 1.00 84.19 262 MET A CA 1
ATOM 2112 C C . MET A 1 262 ? 7.450 12.336 0.625 1.00 84.19 262 MET A C 1
ATOM 2114 O O . MET A 1 262 ? 7.146 12.601 1.791 1.00 84.19 262 MET A O 1
ATOM 2118 N N . LEU A 1 263 ? 7.326 11.107 0.123 1.00 85.06 263 LEU A N 1
ATOM 2119 C CA . LEU A 1 263 ? 6.830 9.979 0.902 1.00 85.06 263 LEU A CA 1
ATOM 2120 C C . LEU A 1 263 ? 7.760 9.634 2.083 1.00 85.06 263 LEU A C 1
ATOM 2122 O O . LEU A 1 263 ? 7.278 9.239 3.143 1.00 85.06 263 LEU A O 1
ATOM 2126 N N . MET A 1 264 ? 9.077 9.845 1.959 1.00 89.25 264 MET A N 1
ATOM 2127 C CA . MET A 1 264 ? 10.022 9.690 3.076 1.00 89.25 264 MET A CA 1
ATOM 2128 C C . MET A 1 264 ? 9.765 10.698 4.204 1.00 89.25 264 MET A C 1
ATOM 2130 O O . MET A 1 264 ? 9.748 10.314 5.373 1.00 89.25 264 MET A O 1
ATOM 2134 N N . VAL A 1 265 ? 9.523 11.971 3.872 1.00 86.81 265 VAL A N 1
ATOM 2135 C CA . VAL A 1 265 ? 9.181 13.003 4.872 1.00 86.81 265 VAL A CA 1
ATOM 2136 C C . VAL A 1 265 ? 7.933 12.589 5.648 1.00 86.81 265 VAL A C 1
ATOM 2138 O O . VAL A 1 265 ? 7.901 12.658 6.879 1.00 86.81 265 VAL A O 1
ATOM 2141 N N . LEU A 1 266 ? 6.937 12.077 4.927 1.00 79.31 266 LEU A N 1
ATOM 2142 C CA . LEU A 1 266 ? 5.716 11.562 5.519 1.00 79.31 266 LEU A CA 1
ATOM 2143 C C . LEU A 1 266 ? 5.996 10.361 6.450 1.00 79.31 266 LEU A C 1
ATOM 2145 O O . LEU A 1 266 ? 5.492 10.330 7.570 1.00 79.31 266 LEU A O 1
ATOM 2149 N N . HIS A 1 267 ? 6.854 9.409 6.062 1.00 83.69 267 HIS A N 1
ATOM 2150 C CA . HIS A 1 267 ? 7.252 8.292 6.935 1.00 83.69 267 HIS A CA 1
ATOM 2151 C C . HIS A 1 267 ? 7.958 8.740 8.228 1.00 83.69 267 HIS A C 1
ATOM 2153 O O . HIS A 1 267 ? 7.694 8.157 9.283 1.00 83.69 267 HIS A O 1
ATOM 2159 N N . ILE A 1 268 ? 8.826 9.758 8.166 1.00 87.69 268 ILE A N 1
ATOM 2160 C CA . ILE A 1 268 ? 9.496 10.330 9.349 1.00 87.69 268 ILE A CA 1
ATOM 2161 C C . ILE A 1 268 ? 8.460 10.937 10.299 1.00 87.69 268 ILE A C 1
ATOM 2163 O O . ILE A 1 268 ? 8.484 10.653 11.498 1.00 87.69 268 ILE A O 1
ATOM 2167 N N . TYR A 1 269 ? 7.527 11.725 9.758 1.00 80.12 269 TYR A N 1
ATOM 2168 C CA . TYR A 1 269 ? 6.433 12.311 10.530 1.00 80.12 269 TYR A CA 1
ATOM 2169 C C . TYR A 1 269 ? 5.610 11.233 11.255 1.00 80.12 269 TYR A C 1
ATOM 2171 O O . TYR A 1 269 ? 5.409 11.317 12.469 1.00 80.12 269 TYR A O 1
ATOM 2179 N N . TRP A 1 270 ? 5.214 10.170 10.547 1.00 77.75 270 TRP A N 1
ATOM 2180 C CA . TRP A 1 270 ? 4.454 9.064 11.141 1.00 77.75 270 TRP A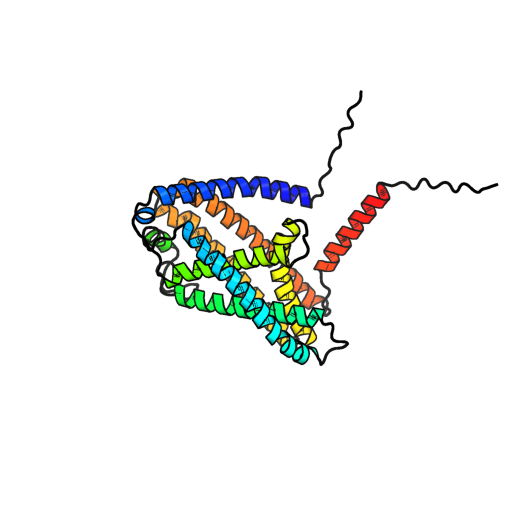 CA 1
ATOM 2181 C C . TRP A 1 270 ? 5.221 8.329 12.238 1.00 77.75 270 TRP A C 1
ATOM 2183 O O . TRP A 1 270 ? 4.646 7.995 13.273 1.00 77.75 270 TRP A O 1
ATOM 2193 N N . TYR A 1 271 ? 6.521 8.101 12.050 1.00 85.94 271 TYR A N 1
ATOM 2194 C CA . TYR A 1 271 ? 7.337 7.474 13.086 1.00 85.94 271 TYR A CA 1
ATOM 2195 C C . TYR A 1 271 ? 7.407 8.336 14.354 1.00 85.94 271 TYR A C 1
ATOM 2197 O O . TYR A 1 271 ? 7.325 7.807 15.463 1.00 85.94 271 TYR A O 1
ATOM 2205 N N . GLY A 1 272 ? 7.456 9.664 14.201 1.00 80.56 272 GLY A N 1
ATOM 2206 C CA . GLY A 1 272 ? 7.314 10.604 15.312 1.00 80.56 272 GLY A CA 1
ATOM 2207 C C . GLY A 1 272 ? 6.003 10.416 16.083 1.00 80.56 272 GLY A C 1
ATOM 2208 O O . GLY A 1 272 ? 6.022 10.345 17.312 1.00 80.56 272 GLY A O 1
ATOM 2209 N N . LEU A 1 273 ? 4.875 10.249 15.383 1.00 74.69 273 LEU A N 1
ATOM 2210 C CA . LEU A 1 273 ? 3.576 9.990 16.020 1.00 74.69 273 LEU A CA 1
ATOM 2211 C C . LEU A 1 273 ? 3.539 8.658 16.778 1.00 74.69 273 LEU A C 1
ATOM 2213 O O . LEU A 1 273 ? 3.002 8.613 17.887 1.00 74.69 273 LEU A O 1
ATOM 2217 N N . PHE A 1 274 ? 4.154 7.595 16.245 1.00 79.56 274 PHE A N 1
ATOM 2218 C CA . PHE A 1 274 ? 4.289 6.339 16.988 1.00 79.56 274 PHE A CA 1
ATOM 2219 C C . PHE A 1 274 ? 5.068 6.546 18.285 1.00 79.56 274 PHE A C 1
ATOM 2221 O O . PHE A 1 274 ? 4.594 6.154 19.348 1.00 79.56 274 PHE A O 1
ATOM 2228 N N . LEU A 1 275 ? 6.209 7.236 18.237 1.00 84.69 275 LEU A N 1
ATOM 2229 C CA . LEU A 1 275 ? 7.002 7.516 19.435 1.00 84.69 275 LEU A CA 1
ATOM 2230 C C . LEU A 1 275 ? 6.224 8.329 20.481 1.00 84.69 275 LEU A C 1
ATOM 2232 O O . LEU A 1 275 ? 6.288 8.003 21.666 1.00 84.69 275 LEU A O 1
ATOM 2236 N N . VAL A 1 276 ? 5.452 9.339 20.062 1.00 77.94 276 VAL A N 1
ATOM 2237 C CA . VAL A 1 276 ? 4.598 10.136 20.963 1.00 77.94 276 VAL A CA 1
ATOM 2238 C C . VAL A 1 276 ? 3.515 9.272 21.617 1.00 77.94 276 VAL A C 1
ATOM 2240 O O . VAL A 1 276 ? 3.295 9.369 22.830 1.00 77.94 276 VAL A O 1
ATOM 2243 N N . MET A 1 277 ? 2.871 8.390 20.848 1.00 71.19 277 MET A N 1
ATOM 2244 C CA . MET A 1 277 ? 1.882 7.441 21.366 1.00 71.19 277 MET A CA 1
ATOM 2245 C C . MET A 1 277 ? 2.511 6.480 22.388 1.00 71.19 277 MET A C 1
ATOM 2247 O O . MET A 1 277 ? 1.985 6.325 23.491 1.00 71.19 277 MET A O 1
ATOM 2251 N N . GLY A 1 278 ? 3.674 5.897 22.078 1.00 75.56 278 GLY A N 1
ATOM 2252 C CA . GLY A 1 278 ? 4.398 5.006 22.990 1.00 75.56 278 GLY A CA 1
ATOM 2253 C C . GLY A 1 278 ? 4.872 5.699 24.269 1.00 75.56 278 GLY A C 1
ATOM 2254 O O . GLY A 1 278 ? 4.724 5.158 25.364 1.00 75.56 278 GLY A O 1
ATOM 2255 N N . TYR A 1 279 ? 5.387 6.924 24.159 1.00 76.75 279 TYR A N 1
ATOM 2256 C CA . TYR A 1 279 ? 5.777 7.730 25.316 1.00 76.75 279 TYR A CA 1
ATOM 2257 C C . TYR A 1 279 ? 4.584 8.024 26.235 1.00 76.75 279 TYR A C 1
ATOM 2259 O O . TYR A 1 279 ? 4.695 7.931 27.460 1.00 76.75 279 TYR A O 1
ATOM 2267 N N . THR A 1 280 ? 3.426 8.326 25.647 1.00 69.12 280 THR A N 1
ATOM 2268 C CA . THR A 1 280 ? 2.193 8.589 26.397 1.00 69.12 280 THR A CA 1
ATOM 2269 C C . THR A 1 280 ? 1.697 7.341 27.123 1.00 69.12 280 THR A C 1
ATOM 2271 O O . THR A 1 280 ? 1.335 7.436 28.297 1.00 69.12 280 THR A O 1
ATOM 2274 N N . LEU A 1 281 ? 1.772 6.170 26.480 1.00 68.56 281 LEU A N 1
ATOM 2275 C CA . LEU A 1 281 ? 1.432 4.881 27.090 1.00 68.56 281 LEU A CA 1
ATOM 2276 C C . LEU A 1 281 ? 2.275 4.600 28.348 1.00 68.56 281 LEU A C 1
ATOM 2278 O O . LEU A 1 281 ? 1.731 4.195 29.374 1.00 68.56 281 LEU A O 1
ATOM 2282 N N . ILE A 1 282 ? 3.585 4.864 28.291 1.00 72.56 282 ILE A N 1
ATOM 2283 C CA . ILE A 1 282 ? 4.518 4.625 29.407 1.00 72.56 282 ILE A CA 1
ATOM 2284 C C . ILE A 1 282 ? 4.301 5.628 30.551 1.00 72.56 282 ILE A C 1
ATOM 2286 O O . ILE A 1 282 ? 4.385 5.260 31.721 1.00 72.56 282 ILE A O 1
ATOM 2290 N N . ARG A 1 283 ? 4.033 6.902 30.234 1.00 70.44 283 ARG A N 1
ATOM 2291 C CA . ARG A 1 283 ? 3.921 7.983 31.231 1.00 70.44 283 ARG A CA 1
ATOM 2292 C C . ARG A 1 283 ? 2.578 8.027 31.952 1.00 70.44 283 ARG A C 1
ATOM 2294 O O . ARG A 1 283 ? 2.559 8.370 33.130 1.00 70.44 283 ARG A O 1
ATOM 2301 N N . LYS A 1 284 ? 1.464 7.770 31.257 1.00 54.75 284 LYS A N 1
ATOM 2302 C CA . LYS A 1 284 ? 0.124 8.030 31.808 1.00 54.75 284 LYS A CA 1
ATOM 2303 C C . LYS A 1 284 ? -0.555 6.816 32.429 1.00 54.75 284 LYS A C 1
ATOM 2305 O O . LYS A 1 284 ? -1.501 7.014 33.181 1.00 54.75 284 LYS A O 1
ATOM 2310 N N . GLY A 1 285 ? -0.145 5.581 32.121 1.00 55.09 285 GLY A N 1
ATOM 2311 C CA . GLY A 1 285 ? -0.798 4.361 32.636 1.00 55.09 285 GLY A CA 1
ATOM 2312 C C . GLY A 1 285 ? -2.294 4.211 32.284 1.00 55.09 285 GLY A C 1
ATOM 2313 O O . GLY A 1 285 ? -2.900 3.189 32.590 1.00 55.09 285 GLY A O 1
ATOM 2314 N N . GLN A 1 286 ? -2.886 5.202 31.616 1.00 43.31 286 GLN A N 1
ATOM 2315 C CA . GLN A 1 286 ? -4.236 5.240 31.086 1.00 43.31 286 GLN A CA 1
ATOM 2316 C C . GLN A 1 286 ? -4.157 5.612 29.608 1.00 43.31 286 GLN A C 1
ATOM 2318 O O . GLN A 1 286 ? -3.448 6.539 29.211 1.00 43.31 286 GLN A O 1
ATOM 2323 N N . VAL A 1 287 ? -4.888 4.841 28.807 1.00 52.34 287 VAL A N 1
ATOM 2324 C CA . VAL A 1 287 ? -5.058 5.007 27.363 1.00 52.34 287 VAL A CA 1
ATOM 2325 C C . VAL A 1 287 ? -5.899 6.264 27.116 1.00 52.34 287 VAL A C 1
ATOM 2327 O O . VAL A 1 287 ? -7.106 6.183 26.911 1.00 52.34 287 VAL A O 1
ATOM 2330 N N . GLU A 1 288 ? -5.287 7.443 27.206 1.00 41.84 288 GLU A N 1
ATOM 2331 C CA . GLU A 1 288 ? -5.897 8.677 26.709 1.00 41.84 288 GLU A CA 1
ATOM 2332 C C . GLU A 1 288 ? -5.557 8.835 25.224 1.00 41.84 288 GLU A C 1
ATOM 2334 O O . GLU A 1 288 ? -4.397 9.035 24.859 1.00 41.84 288 GLU A O 1
ATOM 2339 N N . ASP A 1 289 ? -6.585 8.728 24.380 1.00 49.00 289 ASP A N 1
ATOM 2340 C CA . ASP A 1 289 ? -6.520 8.941 22.933 1.00 49.00 289 ASP A CA 1
ATOM 2341 C C . ASP A 1 289 ? -6.121 10.395 22.633 1.00 49.00 289 ASP A C 1
ATOM 2343 O O . ASP A 1 289 ? -6.921 11.324 22.741 1.00 49.00 289 ASP A O 1
ATOM 2347 N N . ILE A 1 290 ? -4.858 10.607 22.258 1.00 49.03 290 ILE A N 1
ATOM 2348 C CA . ILE A 1 290 ? -4.309 11.933 21.920 1.00 49.03 290 ILE A CA 1
ATOM 2349 C C . ILE A 1 290 ? -5.016 12.521 20.684 1.00 49.03 290 ILE A C 1
ATOM 2351 O O . ILE A 1 290 ? -5.098 13.737 20.538 1.00 49.03 290 ILE A O 1
ATOM 2355 N N . GLN A 1 291 ? -5.574 11.667 19.821 1.00 44.00 291 GLN A N 1
ATOM 2356 C CA . GLN A 1 291 ? -6.274 12.073 18.601 1.00 44.00 291 GLN A CA 1
ATOM 2357 C C . GLN A 1 291 ? -7.597 12.791 18.881 1.00 44.00 291 GLN A C 1
ATOM 2359 O O . GLN A 1 291 ? -7.884 13.780 18.212 1.00 44.00 291 GLN A O 1
ATOM 2364 N N . ASN A 1 292 ? -8.348 12.360 19.900 1.00 44.47 292 ASN A N 1
ATOM 2365 C CA . ASN A 1 292 ? -9.559 13.072 20.318 1.00 44.47 292 ASN A CA 1
ATOM 2366 C C . ASN A 1 292 ? -9.193 14.457 20.841 1.00 44.47 292 ASN A C 1
ATOM 2368 O O . ASN A 1 292 ? -9.794 15.439 20.446 1.00 44.47 292 ASN A O 1
ATOM 2372 N N . LYS A 1 293 ? -8.098 14.559 21.601 1.00 39.91 293 LYS A N 1
ATOM 2373 C CA . LYS A 1 293 ? -7.666 15.835 22.165 1.00 39.91 293 LYS A CA 1
ATOM 2374 C C . LYS A 1 293 ? -7.277 16.866 21.100 1.00 39.91 293 LYS A C 1
ATOM 2376 O O . LYS A 1 293 ? -7.533 18.041 21.298 1.00 39.91 293 LYS A O 1
ATOM 2381 N N . CYS A 1 294 ? -6.673 16.459 19.980 1.00 41.28 294 CYS A N 1
ATOM 2382 C CA . CYS A 1 294 ? -6.403 17.385 18.874 1.00 41.28 294 CYS A CA 1
ATOM 2383 C C . CYS A 1 294 ? -7.685 17.841 18.162 1.00 41.28 294 CYS A C 1
ATOM 2385 O O . CYS A 1 294 ? -7.769 19.009 17.807 1.00 41.28 294 CYS A O 1
ATOM 2387 N N . ALA A 1 295 ? -8.673 16.958 17.988 1.00 39.28 295 ALA A N 1
ATOM 2388 C CA . ALA A 1 295 ? -9.967 17.324 17.411 1.00 39.28 295 ALA A CA 1
ATOM 2389 C C . ALA A 1 295 ? -10.777 18.238 18.351 1.00 39.28 295 ALA A C 1
ATOM 2391 O O . ALA A 1 295 ? -11.323 19.240 17.903 1.00 39.28 295 ALA A O 1
ATOM 2392 N N . ASP A 1 296 ? -10.767 17.948 19.654 1.00 37.28 296 ASP A N 1
ATOM 2393 C CA . ASP A 1 296 ? -11.433 18.749 20.686 1.00 37.28 296 ASP A CA 1
ATOM 2394 C C . ASP A 1 296 ? -10.811 20.157 20.786 1.00 37.28 296 ASP A C 1
ATOM 2396 O O . ASP A 1 296 ? -11.521 21.145 20.954 1.00 37.28 296 ASP A O 1
ATOM 2400 N N . LEU A 1 297 ? -9.482 20.270 20.638 1.00 41.66 297 LEU A N 1
ATOM 2401 C CA . LEU A 1 297 ? -8.774 21.557 20.625 1.00 41.66 297 LEU A CA 1
ATOM 2402 C C . LEU A 1 297 ? -9.079 22.381 19.367 1.00 41.66 297 LEU A C 1
ATOM 2404 O O . LEU A 1 297 ? -9.171 23.603 19.452 1.00 41.66 297 LEU A O 1
ATOM 2408 N N . GLU A 1 298 ? -9.247 21.729 18.214 1.00 46.25 298 GLU A N 1
ATOM 2409 C CA . GLU A 1 298 ? -9.653 22.398 16.974 1.00 46.25 298 GLU A CA 1
ATOM 2410 C C . GLU A 1 298 ? -11.120 22.862 17.033 1.00 46.25 298 GLU A C 1
ATOM 2412 O O . GLU A 1 298 ? -11.412 23.977 16.606 1.00 46.25 298 GLU A O 1
ATOM 2417 N N . GLU A 1 299 ? -12.028 22.073 17.625 1.00 44.59 299 GLU A N 1
ATOM 2418 C CA . GLU A 1 299 ? -13.414 22.496 17.895 1.00 44.59 299 GLU A CA 1
ATOM 2419 C C . GLU A 1 299 ? -13.479 23.648 18.918 1.00 44.59 299 GLU A C 1
ATOM 2421 O O . GLU A 1 299 ? -14.280 24.578 18.769 1.00 44.59 299 GLU A O 1
ATOM 2426 N N . GLU A 1 300 ? -12.627 23.647 19.950 1.00 44.91 300 GLU A N 1
ATOM 2427 C CA . GLU A 1 300 ? -12.516 24.762 20.903 1.00 44.91 300 GLU A CA 1
ATOM 2428 C C . GLU A 1 300 ? -11.981 26.043 20.241 1.00 44.91 300 GLU A C 1
ATOM 2430 O O . GLU A 1 300 ? -12.485 27.135 20.520 1.00 44.91 300 GLU A O 1
ATOM 2435 N N . GLU A 1 301 ? -11.010 25.932 19.332 1.00 49.34 301 GLU A N 1
ATOM 2436 C CA . GLU A 1 301 ? -10.463 27.071 18.587 1.00 49.34 301 GLU A CA 1
ATOM 2437 C C . GLU A 1 301 ? -11.488 27.639 17.586 1.00 49.34 301 GLU A C 1
ATOM 2439 O O . GLU A 1 301 ? -11.682 28.857 17.513 1.00 49.34 301 GLU A O 1
ATOM 2444 N N . GLU A 1 302 ? -12.231 26.774 16.888 1.00 47.19 302 GLU A N 1
ATOM 2445 C CA . GLU A 1 302 ? -13.291 27.165 15.952 1.00 47.19 302 GLU A CA 1
ATOM 2446 C C . GLU A 1 302 ? -14.483 27.817 16.676 1.00 47.19 302 GLU A C 1
ATOM 2448 O O . GLU A 1 302 ? -14.980 28.871 16.267 1.00 47.19 302 GLU A O 1
ATOM 2453 N N . THR A 1 303 ? -14.906 27.266 17.819 1.00 50.50 303 THR A N 1
ATOM 2454 C CA . THR A 1 303 ? -15.979 27.857 18.638 1.00 50.50 303 THR A CA 1
ATOM 2455 C C . THR A 1 303 ? -15.561 29.166 19.314 1.00 50.50 303 THR A C 1
ATOM 2457 O O . THR A 1 303 ? -16.398 30.062 19.487 1.00 50.50 303 THR A O 1
ATOM 2460 N N . ALA A 1 304 ? -14.283 29.330 19.668 1.00 59.06 304 ALA A N 1
ATOM 2461 C CA . ALA A 1 304 ? -13.736 30.597 20.152 1.00 59.06 304 ALA A CA 1
ATOM 2462 C C . ALA A 1 304 ? -13.678 31.660 19.038 1.00 59.06 304 ALA A C 1
ATOM 2464 O O . ALA A 1 304 ? -14.047 32.818 19.267 1.00 59.06 304 ALA A O 1
ATOM 2465 N N . ALA A 1 305 ? -13.310 31.272 17.814 1.00 54.81 305 ALA A N 1
ATOM 2466 C CA . ALA A 1 305 ? -13.331 32.153 16.647 1.00 54.81 305 ALA A CA 1
ATOM 2467 C C . ALA A 1 305 ? -14.766 32.593 16.278 1.00 54.81 305 ALA A C 1
ATOM 2469 O O . ALA A 1 305 ? -15.020 33.772 16.034 1.00 54.81 305 ALA A O 1
ATOM 2470 N N . LEU A 1 306 ? -15.750 31.693 16.349 1.00 47.16 306 LEU A N 1
ATOM 2471 C CA . LEU A 1 306 ? -17.167 32.014 16.117 1.00 47.16 306 LEU A CA 1
ATOM 2472 C C . LEU A 1 306 ? -17.748 32.993 17.150 1.00 47.16 306 LEU A C 1
ATOM 2474 O O . LEU A 1 306 ? -18.533 33.875 16.798 1.00 47.16 306 LEU A O 1
ATOM 2478 N N . LYS A 1 307 ? -17.335 32.890 18.420 1.00 58.41 307 LYS A N 1
ATOM 2479 C CA . LYS A 1 307 ? -17.754 33.821 19.485 1.00 58.41 307 LYS A CA 1
ATOM 2480 C C . LYS A 1 307 ? -17.160 35.221 19.336 1.00 58.41 307 LYS A C 1
ATOM 2482 O O . LYS A 1 307 ? -17.767 36.180 19.800 1.00 58.41 307 LYS A O 1
ATOM 2487 N N . THR A 1 308 ? -15.996 35.353 18.702 1.00 55.19 308 THR A N 1
ATOM 2488 C CA . THR A 1 308 ? -15.375 36.664 18.447 1.00 55.19 308 THR A CA 1
ATOM 2489 C C . THR A 1 308 ? -15.937 37.352 17.198 1.00 55.19 308 THR A C 1
ATOM 2491 O O . THR A 1 308 ? -15.908 38.579 17.125 1.00 55.19 308 THR A O 1
ATOM 2494 N N . LEU A 1 309 ? -16.520 36.595 16.257 1.00 48.38 309 LEU A N 1
ATOM 2495 C CA . LEU A 1 309 ? -17.143 37.119 15.032 1.00 48.38 309 LEU A CA 1
ATOM 2496 C C . LEU A 1 309 ? -18.611 37.558 15.197 1.00 48.38 309 LEU A C 1
ATOM 2498 O O . LEU A 1 309 ? -19.099 38.340 14.381 1.00 48.38 309 LEU A O 1
ATOM 2502 N N . VAL A 1 310 ? -19.315 37.113 16.245 1.00 50.16 310 VAL A N 1
ATOM 2503 C CA . VAL A 1 310 ? -20.709 37.512 16.524 1.00 50.16 310 VAL A CA 1
ATOM 2504 C C . VAL A 1 310 ? -20.792 38.282 17.849 1.00 50.16 310 VAL A C 1
ATOM 2506 O O . VAL A 1 310 ? -21.011 37.676 18.901 1.00 50.16 310 VAL A O 1
ATOM 2509 N N . PRO A 1 311 ? -20.665 39.624 17.854 1.00 43.66 311 PRO A N 1
ATOM 2510 C CA . PRO A 1 311 ? -21.036 40.402 19.025 1.00 43.66 311 PRO A CA 1
ATOM 2511 C C . PRO A 1 311 ? -22.561 40.342 19.188 1.00 43.66 311 PRO A C 1
ATOM 2513 O O . PRO A 1 311 ? -23.325 40.822 18.351 1.00 43.66 311 PRO A O 1
ATOM 2516 N N . ILE A 1 312 ? -23.006 39.715 20.276 1.00 44.00 312 ILE A N 1
ATOM 2517 C CA . ILE A 1 312 ? -24.410 39.586 20.675 1.00 44.00 312 ILE A CA 1
ATOM 2518 C C . ILE A 1 312 ? -25.021 40.987 20.845 1.00 44.00 312 ILE A C 1
ATOM 2520 O O . ILE A 1 312 ? -24.863 41.631 21.878 1.00 44.00 312 ILE A O 1
ATOM 2524 N N . SER A 1 313 ? -25.767 41.441 19.839 1.00 43.78 313 SER A N 1
ATOM 2525 C CA . SER A 1 313 ? -26.808 42.460 19.979 1.00 43.78 313 SER A CA 1
ATOM 2526 C C . SER A 1 313 ? -28.148 41.741 20.120 1.00 43.78 313 SER A C 1
ATOM 2528 O O . SER A 1 313 ? -28.874 41.553 19.145 1.00 43.78 313 SER A O 1
ATOM 2530 N N . ILE A 1 314 ? -28.495 41.341 21.342 1.00 40.19 314 ILE A N 1
ATOM 2531 C CA . ILE A 1 314 ? -29.887 41.044 21.691 1.00 40.19 314 ILE A CA 1
ATOM 2532 C C . ILE A 1 314 ? -30.256 41.966 22.850 1.00 40.19 314 ILE A C 1
ATOM 2534 O O . ILE A 1 314 ? -30.192 41.599 24.023 1.00 40.19 314 ILE A O 1
ATOM 2538 N N . ASN A 1 315 ? -30.617 43.203 22.501 1.00 35.03 315 ASN A N 1
ATOM 2539 C CA . ASN A 1 315 ? -31.349 44.070 23.409 1.00 35.03 315 ASN A CA 1
ATOM 2540 C C . ASN A 1 315 ? -32.736 43.463 23.632 1.00 35.03 315 ASN A C 1
ATOM 2542 O O . ASN A 1 315 ? -33.518 43.250 22.707 1.00 35.03 315 ASN A O 1
ATOM 2546 N N . LYS A 1 316 ? -33.007 43.167 24.897 1.00 40.91 316 LYS A N 1
ATOM 2547 C CA . LYS A 1 316 ? -34.255 42.629 25.422 1.00 40.91 316 LYS A CA 1
ATOM 2548 C C . LYS A 1 316 ? -35.350 43.695 25.273 1.00 40.91 316 LYS A C 1
ATOM 2550 O O . LYS A 1 316 ? -35.488 44.552 26.141 1.00 40.91 316 LYS A O 1
ATOM 2555 N N . VAL A 1 317 ? -36.117 43.658 24.183 1.00 38.38 317 VAL A N 1
ATOM 2556 C CA . VAL A 1 317 ? -37.371 44.419 24.072 1.00 38.38 317 VAL A CA 1
ATOM 2557 C C . VAL A 1 317 ? -38.378 43.753 25.011 1.00 38.38 317 VAL A C 1
ATOM 2559 O O . VAL A 1 317 ? -38.865 42.656 24.750 1.00 38.38 317 VAL A O 1
ATOM 2562 N N . LYS A 1 318 ? -38.606 44.377 26.171 1.00 38.84 318 LYS A N 1
ATOM 2563 C CA . LYS A 1 318 ? -39.759 44.092 27.027 1.00 38.84 318 LYS A CA 1
ATOM 2564 C C . LYS A 1 318 ? -40.986 44.710 26.358 1.00 38.84 318 LYS A C 1
ATOM 2566 O O . LYS A 1 318 ? -40.977 45.904 26.084 1.00 38.84 318 LYS A O 1
ATOM 2571 N N . ASN A 1 319 ? -41.996 43.881 26.121 1.00 37.50 319 ASN A N 1
ATOM 2572 C CA . ASN A 1 319 ? -43.336 44.304 25.732 1.00 37.50 319 ASN A CA 1
ATOM 2573 C C . ASN A 1 319 ? -43.975 45.130 26.863 1.00 37.50 319 ASN A C 1
ATOM 2575 O O . ASN A 1 319 ? -43.941 44.697 28.021 1.00 37.50 319 ASN A O 1
ATOM 2579 N N . GLU A 1 320 ? -44.542 46.279 26.501 1.00 35.75 320 GLU A N 1
ATOM 2580 C CA . GLU A 1 320 ? -45.792 46.792 27.080 1.00 35.75 320 GLU A CA 1
ATOM 2581 C C . GLU A 1 320 ? -46.972 46.148 26.342 1.00 35.75 320 GLU A C 1
ATOM 2583 O O . GLU A 1 320 ? -46.822 45.859 25.130 1.00 35.75 320 GLU A O 1
#